Protein AF-A0A4E0R8C4-F1 (afdb_monomer_lite)

Radius of gyration: 58.05 Å; chains: 1; bounding box: 119×47×162 Å

Secondary structure (DSSP, 8-state):
--SSHHHHHHHTTSSSTT--------------------S---HHHHHHHHHHHHHHHHHHHHHHHHHHHHHHHHH-----HHHHHHHHHHHHHHHHHHHHHHHHHHH-HHHHHHHHHHHHHHHHHHHHHHHHHHHHHHHHHHHHHHHHHHHHHHHHHHTHHHHHHHHHHHHHHHHHHHHHHHHHHHHHHHHHHHHHHHHHHHHHHHHHHHHHHHHHHHHHS--

pLDDT: mean 76.66, std 17.15, range [35.66, 97.0]

InterPro domains:
  IPR000727 Target SNARE coiled-coil homology domain [PF05739] (161-211)
  IPR000727 Target SNARE coiled-coil homology domain [PS50192] (125-187)
  IPR000727 Target SNARE coiled-coil homology domain [SM00397] (120-187)
  IPR006012 Syntaxin/epimorphin, conserved site [PS00914] (131-170)
  IPR010989 SNARE [SSF47661] (44-180)
  IPR045242 Syntaxin [PTHR19957] (79-207)

Organism: Fasciola hepatica (NCBI:txid6192)

Sequence (223 aa):
MVKDRLAELRLVRSSDFFNVPQKGNVKSDSKTKLDKTDGSLDCGFLDEVSHLLQVITELRDHVNKVEIVQRDILAAPQQDAQLDDQLIQLTRTIRQKAYDVRTALKGNPICFQIMADTEAAKRSLSDIEARHADIIRLEKSIEELRDLFMAVSLMVDQQSELIDRVEYNVNKAADCVVQAKGKLSSAVQQNKKSRRCKIICIIVLIVLAILAIITIASAIGLT

Foldseek 3Di:
DPPPPVVVVVVVVPDDPPPPDPDDDDPPPDPPVPPCPPPPPPVVNVVLVVVLVVLVVVLVVLVVVLVVLVVVCVVDVDDDPVSVVVNVVSVVVSVVSVVVSVVSVVPDVVVVVVVVVVVVVVVVVVVVVVVVVVVVVVVVVVVVVVVVVVVVVVVVVVCPVVVVVVVVVVVVVVVVVVVVVVVVVVVVVVVVVVVVVVVVVVVVVVVVVVVVVVVVDVVVDDD

Structure (mmCIF, N/CA/C/O backbone):
data_AF-A0A4E0R8C4-F1
#
_entry.id   AF-A0A4E0R8C4-F1
#
loop_
_atom_site.group_PDB
_atom_site.id
_atom_site.type_symbol
_atom_site.label_atom_id
_atom_site.label_alt_id
_atom_site.label_comp_id
_atom_site.label_asym_id
_atom_site.label_entity_id
_atom_site.label_seq_id
_atom_site.pdbx_PDB_ins_code
_atom_site.Cartn_x
_atom_site.Cartn_y
_atom_site.Cartn_z
_atom_site.occupancy
_atom_site.B_iso_or_equiv
_atom_site.auth_seq_id
_atom_site.auth_comp_id
_atom_site.auth_asym_id
_atom_site.auth_atom_id
_atom_site.pdbx_PDB_model_num
ATOM 1 N N . MET A 1 1 ? 13.781 12.773 39.983 1.00 50.31 1 MET A N 1
ATOM 2 C CA . MET A 1 1 ? 13.882 11.346 39.606 1.00 50.31 1 MET A CA 1
ATOM 3 C C . MET A 1 1 ? 13.386 11.132 38.165 1.00 50.31 1 MET A C 1
ATOM 5 O O . MET A 1 1 ? 12.479 10.349 37.943 1.00 50.31 1 MET A O 1
ATOM 9 N N . VAL A 1 2 ? 13.937 11.870 37.183 1.00 54.78 2 VAL A N 1
ATOM 10 C CA . VAL A 1 2 ? 13.419 11.926 35.788 1.00 54.78 2 VAL A CA 1
ATOM 11 C C . VAL A 1 2 ? 14.573 12.009 34.768 1.00 54.78 2 VAL A C 1
ATOM 13 O O . VAL A 1 2 ? 14.533 12.807 33.841 1.00 54.78 2 VAL A O 1
ATOM 16 N N . LYS A 1 3 ? 15.672 11.268 34.966 1.00 51.94 3 LYS A N 1
ATOM 17 C CA . LYS A 1 3 ? 16.831 11.348 34.049 1.00 51.94 3 LYS A CA 1
ATOM 18 C C . LYS A 1 3 ? 17.245 10.049 33.352 1.00 51.94 3 LYS A C 1
ATOM 20 O O . LYS A 1 3 ? 18.037 10.140 32.428 1.00 51.94 3 LYS A O 1
ATOM 25 N N . ASP A 1 4 ? 16.629 8.903 33.651 1.00 56.09 4 ASP A N 1
ATOM 26 C CA . ASP A 1 4 ? 17.080 7.615 33.080 1.00 56.09 4 ASP A CA 1
ATOM 27 C C . ASP A 1 4 ? 16.170 6.975 32.022 1.00 56.09 4 ASP A C 1
ATOM 29 O O . ASP A 1 4 ? 16.519 5.952 31.442 1.00 56.09 4 ASP A O 1
ATOM 33 N N . ARG A 1 5 ? 15.034 7.584 31.667 1.00 56.97 5 ARG A N 1
ATOM 34 C CA . ARG A 1 5 ? 14.123 7.000 30.657 1.00 56.97 5 ARG A CA 1
ATOM 35 C C . ARG A 1 5 ? 14.571 7.211 29.204 1.00 56.97 5 ARG A C 1
ATOM 37 O O . ARG A 1 5 ? 14.035 6.580 28.300 1.00 56.97 5 ARG A O 1
ATOM 44 N N . LEU A 1 6 ? 15.563 8.075 28.964 1.00 54.66 6 LEU A N 1
ATOM 45 C CA . LEU A 1 6 ? 16.058 8.366 27.612 1.00 54.66 6 LEU A CA 1
ATOM 46 C C . LEU A 1 6 ? 17.021 7.289 27.076 1.00 54.66 6 LEU A C 1
ATOM 48 O O . LEU A 1 6 ? 17.175 7.158 25.864 1.00 54.66 6 LEU A O 1
ATOM 52 N N . ALA A 1 7 ? 17.655 6.514 27.963 1.00 59.16 7 ALA A N 1
ATOM 53 C CA . ALA A 1 7 ? 18.535 5.412 27.575 1.00 59.16 7 ALA A CA 1
ATOM 54 C C . ALA A 1 7 ? 17.740 4.168 27.135 1.00 59.16 7 ALA A C 1
ATOM 56 O O . ALA A 1 7 ? 18.133 3.497 26.181 1.00 59.16 7 ALA A O 1
ATOM 57 N N . GLU A 1 8 ? 16.578 3.911 27.750 1.00 55.78 8 GLU A N 1
ATOM 58 C CA . GLU A 1 8 ? 15.707 2.776 27.400 1.00 55.78 8 GLU A CA 1
ATOM 59 C C . GLU A 1 8 ? 15.057 2.924 26.011 1.00 55.78 8 GLU A C 1
ATOM 61 O O . GLU A 1 8 ? 14.921 1.941 25.286 1.00 55.78 8 GLU A O 1
ATOM 66 N N . LEU A 1 9 ? 14.760 4.149 25.561 1.00 51.03 9 LEU A N 1
ATOM 67 C CA . LEU A 1 9 ? 14.210 4.403 24.218 1.00 51.03 9 LEU A CA 1
ATOM 68 C C . LEU A 1 9 ? 15.239 4.266 23.082 1.00 51.03 9 LEU A C 1
ATOM 70 O O . LEU A 1 9 ? 14.866 4.241 21.908 1.00 51.03 9 LEU A O 1
ATOM 74 N N . ARG A 1 10 ? 16.534 4.155 23.407 1.00 52.19 10 ARG A N 1
ATOM 75 C CA . ARG A 1 10 ? 17.595 3.923 22.414 1.00 52.19 10 ARG A CA 1
ATOM 76 C C . ARG A 1 10 ? 17.870 2.437 22.176 1.00 52.19 10 ARG A C 1
ATOM 78 O O . ARG A 1 10 ? 18.332 2.096 21.092 1.00 52.19 10 ARG A O 1
ATOM 85 N N . LEU A 1 11 ? 17.531 1.564 23.130 1.00 49.66 11 LEU A N 1
ATOM 86 C CA . LEU A 1 11 ? 17.691 0.111 22.984 1.00 49.66 11 LEU A CA 1
ATOM 87 C C . LEU A 1 11 ? 16.592 -0.538 22.133 1.00 49.66 11 LEU A C 1
ATOM 89 O O . LEU A 1 11 ? 16.869 -1.501 21.430 1.00 49.66 11 LEU A O 1
ATOM 93 N N . VAL A 1 12 ? 15.391 0.042 22.077 1.00 51.38 12 VAL A N 1
ATOM 94 C CA . VAL A 1 12 ? 14.308 -0.461 21.203 1.00 51.38 12 VAL A CA 1
ATOM 95 C C . VAL A 1 12 ? 14.544 -0.117 19.720 1.00 51.38 12 VAL A C 1
ATOM 97 O O . VAL A 1 12 ? 13.935 -0.703 18.832 1.00 51.38 12 VAL A O 1
ATOM 100 N N . ARG A 1 13 ? 15.474 0.801 19.414 1.00 48.94 13 ARG A N 1
ATOM 101 C CA . ARG A 1 13 ? 15.763 1.243 18.039 1.00 48.94 13 ARG A CA 1
ATOM 102 C C . ARG A 1 13 ? 16.819 0.395 17.312 1.00 48.94 13 ARG A C 1
ATOM 104 O O . ARG A 1 13 ? 17.001 0.607 16.117 1.00 48.94 13 ARG A O 1
ATOM 111 N N . SER A 1 14 ? 17.524 -0.526 17.985 1.00 52.59 14 SER A N 1
ATOM 112 C CA . SER A 1 14 ? 18.772 -1.089 17.430 1.00 52.59 14 SER A CA 1
ATOM 113 C C . SER A 1 14 ? 18.853 -2.604 17.209 1.00 52.59 14 SER A C 1
ATOM 115 O O . SER A 1 14 ? 19.865 -3.046 16.669 1.00 52.59 14 SER A O 1
ATOM 117 N N . SER A 1 15 ? 17.849 -3.417 17.530 1.00 54.12 15 SER A N 1
ATOM 118 C CA . SER A 1 15 ? 17.938 -4.860 17.248 1.00 54.12 15 SER A CA 1
ATOM 119 C C . SER A 1 15 ? 16.562 -5.510 17.259 1.00 54.12 15 SER A C 1
ATOM 121 O O . SER A 1 15 ? 16.072 -5.766 18.343 1.00 54.12 15 SER A O 1
ATOM 123 N N . ASP A 1 16 ? 15.929 -5.705 16.091 1.00 50.84 16 ASP A N 1
ATOM 124 C CA . ASP A 1 16 ? 15.087 -6.893 15.775 1.00 50.84 16 ASP A CA 1
ATOM 125 C C . ASP A 1 16 ? 13.989 -6.679 14.714 1.00 50.84 16 ASP A C 1
ATOM 127 O O . ASP A 1 16 ? 13.329 -7.641 14.331 1.00 50.84 16 ASP A O 1
ATOM 131 N N . PHE A 1 17 ? 13.818 -5.488 14.124 1.00 43.41 17 PHE A N 1
ATOM 132 C CA . PHE A 1 17 ? 12.793 -5.313 13.071 1.00 43.41 17 PHE A CA 1
ATOM 133 C C . PHE A 1 17 ? 13.240 -5.616 11.630 1.00 43.41 17 PHE A C 1
ATOM 135 O O . PHE A 1 17 ? 12.416 -5.626 10.721 1.00 43.41 17 PHE A O 1
ATOM 142 N N . PHE A 1 18 ? 14.517 -5.940 11.416 1.00 43.28 18 PHE A N 1
ATOM 143 C CA . PHE A 1 18 ? 15.021 -6.495 10.154 1.00 43.28 18 PHE A CA 1
ATOM 144 C C . PHE A 1 18 ? 15.618 -7.885 10.384 1.00 43.28 18 PHE A C 1
ATOM 146 O O . PHE A 1 18 ? 16.769 -8.155 10.053 1.00 43.28 18 PHE A O 1
ATOM 153 N N . ASN A 1 19 ? 14.831 -8.798 10.954 1.00 40.94 19 ASN A N 1
ATOM 154 C CA . ASN A 1 19 ? 15.117 -10.210 10.754 1.00 40.94 19 ASN A CA 1
ATOM 155 C C . ASN A 1 19 ? 14.529 -10.615 9.398 1.00 40.94 19 ASN A C 1
ATOM 157 O O . ASN A 1 19 ? 13.350 -10.948 9.283 1.00 40.94 19 ASN A O 1
ATOM 161 N N . VAL A 1 20 ? 15.347 -10.505 8.348 1.00 46.09 20 VAL A N 1
ATOM 162 C CA . VAL A 1 20 ? 15.033 -11.089 7.042 1.00 46.09 20 VAL A CA 1
ATOM 163 C C . VAL A 1 20 ? 14.900 -12.600 7.257 1.00 46.09 20 VAL A C 1
ATOM 165 O O . VAL A 1 20 ? 15.878 -13.224 7.673 1.00 46.09 20 VAL A O 1
ATOM 168 N N . PRO A 1 21 ? 13.736 -13.219 6.990 1.00 45.78 21 PRO A N 1
ATOM 169 C CA . PRO A 1 21 ? 13.604 -14.660 7.112 1.00 45.78 21 PRO A CA 1
ATOM 170 C C . PRO A 1 21 ? 14.561 -15.339 6.126 1.00 45.78 21 PRO A C 1
ATOM 172 O O . PRO A 1 21 ? 14.374 -15.316 4.910 1.00 45.78 21 PRO A O 1
ATOM 175 N N . GLN A 1 22 ? 15.608 -15.957 6.667 1.00 50.81 22 GLN A N 1
ATOM 176 C CA . GLN A 1 22 ? 16.444 -16.899 5.942 1.00 50.81 22 GLN A CA 1
ATOM 177 C C . GLN A 1 22 ? 15.669 -18.212 5.758 1.00 50.81 22 GLN A C 1
ATOM 179 O O . GLN A 1 22 ? 15.290 -18.872 6.723 1.00 50.81 22 GLN A O 1
ATOM 184 N N . LYS A 1 23 ? 15.552 -18.612 4.484 1.00 48.72 23 LYS A N 1
ATOM 185 C CA . LYS A 1 23 ? 15.313 -19.978 3.987 1.00 48.72 23 LYS A CA 1
ATOM 186 C C . LYS A 1 23 ? 13.861 -20.487 3.946 1.00 48.72 23 LYS A C 1
ATOM 188 O O . LYS A 1 23 ? 13.496 -21.473 4.577 1.00 48.72 23 LYS A O 1
ATOM 193 N N . GLY A 1 24 ? 13.077 -19.902 3.040 1.00 35.66 24 GLY A N 1
ATOM 194 C CA . GLY A 1 24 ? 12.010 -20.616 2.332 1.00 35.66 24 GLY A CA 1
ATOM 195 C C . GLY A 1 24 ? 12.592 -21.330 1.110 1.00 35.66 24 GLY A C 1
ATOM 196 O O . GLY A 1 24 ? 13.130 -20.692 0.209 1.00 35.66 24 GLY A O 1
ATOM 197 N N . ASN A 1 25 ? 12.533 -22.658 1.109 1.00 42.06 25 ASN A N 1
ATOM 198 C CA . ASN A 1 25 ? 13.015 -23.533 0.046 1.00 42.06 25 ASN A CA 1
ATOM 199 C C . ASN A 1 25 ? 12.155 -23.360 -1.221 1.00 42.06 25 ASN A C 1
ATOM 201 O O . ASN A 1 25 ? 11.214 -24.119 -1.446 1.00 42.06 25 ASN A O 1
ATOM 205 N N . VAL A 1 26 ? 12.458 -22.355 -2.046 1.00 39.16 26 VAL A N 1
ATOM 206 C CA . VAL A 1 26 ? 11.994 -22.342 -3.434 1.00 39.16 26 VAL A CA 1
ATOM 20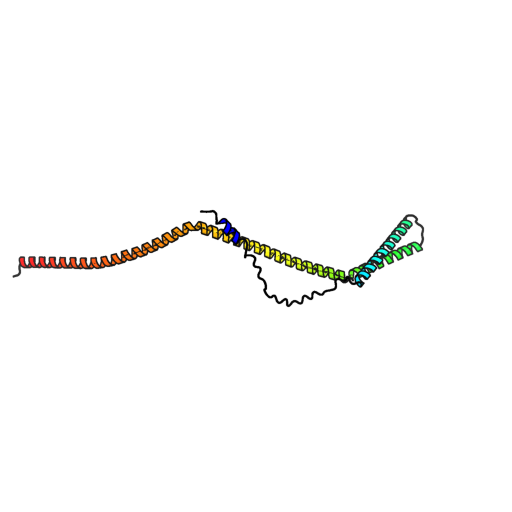7 C C . VAL A 1 26 ? 12.792 -23.426 -4.140 1.00 39.16 26 VAL A C 1
ATOM 209 O O . VAL A 1 26 ? 13.970 -23.247 -4.451 1.00 39.16 26 VAL A O 1
ATOM 212 N N . LYS A 1 27 ? 12.154 -24.579 -4.366 1.00 46.97 27 LYS A N 1
ATOM 213 C CA . LYS A 1 27 ? 12.578 -25.491 -5.425 1.00 46.97 27 LYS A CA 1
ATOM 214 C C . LYS A 1 27 ? 12.584 -24.679 -6.714 1.00 46.97 27 LYS A C 1
ATOM 216 O O . LYS A 1 27 ? 11.541 -24.465 -7.324 1.00 46.97 27 LYS A O 1
ATOM 221 N N . SER A 1 28 ? 13.757 -24.191 -7.094 1.00 37.88 28 SER A N 1
ATOM 222 C CA . SER A 1 28 ? 13.997 -23.659 -8.425 1.00 37.88 28 SER A CA 1
ATOM 223 C C . SER A 1 28 ? 14.086 -24.859 -9.366 1.00 37.88 28 SER A C 1
ATOM 225 O O . SER A 1 28 ? 15.153 -25.214 -9.854 1.00 37.88 28 SER A O 1
ATOM 227 N N . ASP A 1 29 ? 12.945 -25.506 -9.609 1.00 43.44 29 ASP A N 1
ATOM 228 C CA . ASP A 1 29 ? 12.733 -26.333 -10.795 1.00 43.44 29 ASP A CA 1
ATOM 229 C C . ASP A 1 29 ? 12.510 -25.392 -11.983 1.00 43.44 29 ASP A C 1
ATOM 231 O O . ASP A 1 29 ? 11.471 -25.334 -12.630 1.00 43.44 29 ASP A O 1
ATOM 235 N N . SER A 1 30 ? 13.534 -24.605 -12.250 1.00 43.78 30 SER A N 1
ATOM 236 C CA . SER A 1 30 ? 13.740 -23.910 -13.497 1.00 43.78 30 SER A CA 1
ATOM 237 C C . SER A 1 30 ? 15.218 -24.085 -13.742 1.00 43.78 30 SER A C 1
ATOM 239 O O . SER A 1 30 ? 16.072 -23.373 -13.218 1.00 43.78 30 SER A O 1
ATOM 241 N N . LYS A 1 31 ? 15.516 -25.114 -14.537 1.00 45.66 31 LYS A N 1
ATOM 242 C CA . LYS A 1 31 ? 16.699 -25.143 -15.383 1.00 45.66 31 LYS A CA 1
ATOM 243 C C . LYS A 1 31 ? 16.654 -23.880 -16.244 1.00 45.66 31 LYS A C 1
ATOM 245 O O . LYS A 1 31 ? 16.347 -23.946 -17.429 1.00 45.66 31 LYS A O 1
ATOM 250 N N . THR A 1 32 ? 16.972 -22.726 -15.670 1.00 40.19 32 THR A N 1
ATOM 251 C CA . THR A 1 32 ? 17.574 -21.656 -16.438 1.00 40.19 32 THR A CA 1
ATOM 252 C C . THR A 1 32 ? 18.954 -22.198 -16.717 1.00 40.19 32 THR A C 1
ATOM 254 O O . THR A 1 32 ? 19.890 -22.074 -15.930 1.00 40.19 32 THR A O 1
ATOM 257 N N . LYS A 1 33 ? 19.008 -22.956 -17.809 1.00 39.22 33 LYS A N 1
ATOM 258 C CA . LYS A 1 33 ? 20.202 -23.181 -18.585 1.00 39.22 33 LYS A CA 1
ATOM 259 C C . LYS A 1 33 ? 20.754 -21.770 -18.775 1.00 39.22 33 LYS A C 1
ATOM 261 O O . LYS A 1 33 ? 20.278 -21.026 -19.626 1.00 39.22 33 LYS A O 1
ATOM 266 N N . LEU A 1 34 ? 21.662 -21.357 -17.892 1.00 43.28 34 LEU A N 1
ATOM 267 C CA . LEU A 1 34 ? 22.616 -20.324 -18.221 1.00 43.28 34 LEU A CA 1
ATOM 268 C C . LEU A 1 34 ? 23.445 -21.011 -19.294 1.00 43.28 34 LEU A C 1
ATOM 270 O O . LEU A 1 34 ? 24.418 -21.710 -19.006 1.00 43.28 34 LEU A O 1
ATOM 274 N N . ASP A 1 35 ? 22.903 -20.980 -20.509 1.00 39.94 35 ASP A N 1
ATOM 275 C CA . ASP A 1 35 ? 23.628 -21.309 -21.704 1.00 39.94 35 ASP A CA 1
ATOM 276 C C . ASP A 1 35 ? 24.778 -20.318 -21.640 1.00 39.94 35 ASP A C 1
ATOM 278 O O . ASP A 1 35 ? 24.614 -19.114 -21.826 1.00 39.94 35 ASP A O 1
ATOM 282 N N . LYS A 1 36 ? 25.932 -20.820 -21.205 1.00 44.19 36 LYS A N 1
ATOM 283 C CA . LYS A 1 36 ? 27.206 -20.239 -21.568 1.00 44.19 36 LYS A CA 1
ATOM 284 C C . LYS A 1 36 ? 27.267 -20.382 -23.085 1.00 44.19 36 LYS A C 1
ATOM 286 O O . LYS A 1 36 ? 27.934 -21.275 -23.593 1.00 44.19 36 LYS A O 1
ATOM 291 N N . THR A 1 37 ? 26.506 -19.569 -23.806 1.00 47.53 37 THR A N 1
ATOM 292 C CA . THR A 1 37 ? 26.918 -19.136 -25.124 1.00 47.53 37 THR A CA 1
ATOM 293 C C . THR A 1 37 ? 28.149 -18.309 -24.839 1.00 47.53 37 THR A C 1
ATOM 295 O O . THR A 1 37 ? 28.078 -17.205 -24.300 1.00 47.53 37 THR A O 1
ATOM 298 N N . ASP A 1 38 ? 29.284 -18.978 -25.026 1.00 43.44 38 ASP A N 1
ATOM 299 C CA . ASP A 1 38 ? 30.613 -18.408 -24.999 1.00 43.44 38 ASP A CA 1
ATOM 300 C C . ASP A 1 38 ? 30.552 -16.972 -25.508 1.00 43.44 38 ASP A C 1
ATOM 302 O O . ASP A 1 38 ? 30.187 -16.719 -26.654 1.00 43.44 38 ASP A O 1
ATOM 306 N N . GLY A 1 39 ? 30.946 -16.028 -24.655 1.00 50.41 39 GLY A N 1
ATOM 307 C CA . GLY A 1 39 ? 31.236 -14.649 -25.037 1.00 50.41 39 GLY A CA 1
ATOM 308 C C . GLY A 1 39 ? 32.476 -14.549 -25.928 1.00 50.41 39 GLY A C 1
ATOM 309 O O . GLY A 1 39 ? 33.212 -13.570 -25.849 1.00 50.41 39 GLY A O 1
ATOM 310 N N . SER A 1 40 ? 32.738 -15.562 -26.750 1.00 44.81 40 SER A N 1
ATOM 311 C CA . SER A 1 40 ? 33.553 -15.408 -27.932 1.00 44.81 40 SER A CA 1
ATOM 312 C C . SER A 1 40 ? 32.616 -14.853 -28.990 1.00 44.81 40 SER A C 1
ATOM 314 O O . SER A 1 40 ? 31.791 -15.579 -29.536 1.00 44.81 40 SER A O 1
ATOM 316 N N . LEU A 1 41 ? 32.730 -13.553 -29.270 1.00 57.19 41 LEU A N 1
ATOM 317 C CA . LEU A 1 41 ? 32.379 -13.035 -30.591 1.00 57.19 41 LEU A CA 1
ATOM 318 C C . LEU A 1 41 ? 32.967 -14.026 -31.596 1.00 57.19 41 LEU A C 1
ATOM 320 O O . LEU A 1 41 ? 34.188 -14.187 -31.639 1.00 57.19 41 LEU A O 1
ATOM 324 N N . ASP A 1 42 ? 32.104 -14.786 -32.266 1.00 63.66 42 ASP A N 1
ATOM 325 C CA . ASP A 1 42 ? 32.540 -15.882 -33.119 1.00 63.66 42 ASP A CA 1
ATOM 326 C C . ASP A 1 42 ? 33.556 -15.326 -34.120 1.00 63.66 42 ASP A C 1
ATOM 328 O O . ASP A 1 42 ? 33.357 -14.239 -34.675 1.00 63.66 42 ASP A O 1
ATOM 332 N N . CYS A 1 43 ? 34.682 -16.012 -34.308 1.00 59.47 43 CYS A N 1
ATOM 333 C CA . CYS A 1 43 ? 35.713 -15.525 -35.222 1.00 59.47 43 CYS A CA 1
ATOM 334 C C . CYS A 1 43 ? 35.146 -15.373 -36.639 1.00 59.47 43 CYS A C 1
ATOM 336 O O . CYS A 1 43 ? 35.562 -14.462 -37.345 1.00 59.47 43 CYS A O 1
ATOM 338 N N . GLY A 1 44 ? 34.122 -16.161 -36.994 1.00 66.56 44 GLY A N 1
ATOM 339 C CA . GLY A 1 44 ? 33.334 -15.990 -38.212 1.00 66.56 44 GLY A CA 1
ATOM 340 C C . GLY A 1 44 ? 32.553 -14.673 -38.275 1.00 66.56 44 GLY A C 1
ATOM 341 O O . GLY A 1 44 ? 32.505 -14.052 -39.330 1.00 66.56 44 GLY A O 1
ATOM 342 N N . PHE A 1 45 ? 32.007 -14.177 -37.159 1.00 68.75 45 PHE A N 1
ATOM 343 C CA . PHE A 1 45 ? 31.344 -12.868 -37.123 1.00 68.75 45 PHE A CA 1
ATOM 344 C C . PHE A 1 45 ? 32.341 -11.721 -37.277 1.00 68.75 45 PHE A C 1
ATOM 346 O O . PHE A 1 45 ? 32.081 -10.779 -38.022 1.00 68.75 45 PHE A O 1
ATOM 353 N N . LEU A 1 46 ? 33.474 -11.776 -36.572 1.00 68.88 46 LEU A N 1
ATOM 354 C CA . LEU A 1 46 ? 34.496 -10.735 -36.694 1.00 68.88 46 LEU A CA 1
ATOM 355 C C . LEU A 1 46 ? 35.134 -10.739 -38.084 1.00 68.88 46 LEU A C 1
ATOM 357 O O . LEU A 1 46 ? 35.425 -9.667 -38.609 1.00 68.88 46 LEU A O 1
ATOM 361 N N . ASP A 1 47 ? 35.286 -11.913 -38.694 1.00 74.12 47 ASP A N 1
ATOM 362 C CA . ASP A 1 47 ? 35.733 -12.060 -40.078 1.00 74.12 47 ASP A CA 1
ATOM 363 C C . ASP A 1 47 ? 34.696 -11.500 -41.067 1.00 74.12 47 ASP A C 1
ATOM 365 O O . ASP A 1 47 ? 35.039 -10.714 -41.949 1.00 74.12 47 ASP A O 1
ATOM 369 N N . GLU A 1 48 ? 33.404 -11.769 -40.858 1.00 73.06 48 GLU A N 1
ATOM 370 C CA . GLU A 1 48 ? 32.330 -11.223 -41.694 1.00 73.06 48 GLU A CA 1
ATOM 371 C C . GLU A 1 48 ? 32.171 -9.699 -41.539 1.00 73.06 48 GLU A C 1
ATOM 373 O O . GLU A 1 48 ? 31.984 -8.982 -42.525 1.00 73.06 48 GLU A O 1
ATOM 378 N N . VAL A 1 49 ? 32.325 -9.162 -40.325 1.00 74.69 49 VAL A N 1
ATOM 379 C CA . VAL A 1 49 ? 32.367 -7.711 -40.073 1.00 74.69 49 VAL A CA 1
ATOM 380 C C . VAL A 1 49 ? 33.619 -7.082 -40.683 1.00 74.69 49 VAL A C 1
ATOM 382 O O . VAL A 1 49 ? 33.532 -5.991 -41.247 1.00 74.69 49 VAL A O 1
ATOM 385 N N . SER A 1 50 ? 34.765 -7.761 -40.619 1.00 79.69 50 SER A N 1
ATOM 386 C CA . SER A 1 50 ? 36.010 -7.318 -41.252 1.00 79.69 50 SER A CA 1
ATOM 387 C C . SER A 1 50 ? 35.853 -7.241 -42.775 1.00 79.69 50 SER A C 1
ATOM 389 O O . SER A 1 50 ? 36.146 -6.206 -43.378 1.00 79.69 50 SER A O 1
ATOM 391 N N . HIS A 1 51 ? 35.272 -8.273 -43.391 1.00 79.75 51 HIS A N 1
ATOM 392 C CA . HIS A 1 51 ? 34.947 -8.298 -44.816 1.00 79.75 51 HIS A CA 1
ATOM 393 C C . HIS A 1 51 ? 33.955 -7.186 -45.197 1.00 79.75 51 HIS A C 1
ATOM 395 O O . HIS A 1 51 ? 34.132 -6.493 -46.199 1.00 79.75 51 HIS A O 1
ATOM 401 N N . LEU A 1 52 ? 32.940 -6.935 -44.369 1.00 79.38 52 LEU A N 1
ATOM 402 C CA . LEU A 1 52 ? 31.970 -5.867 -44.607 1.00 79.38 52 LEU A CA 1
ATOM 403 C C . LEU A 1 52 ? 32.611 -4.473 -44.529 1.00 79.38 52 LEU A C 1
ATOM 405 O O . LEU A 1 52 ? 32.349 -3.621 -45.380 1.00 79.38 52 LEU A O 1
ATOM 409 N N . LEU A 1 53 ? 33.486 -4.240 -43.549 1.00 81.81 53 LEU A N 1
ATOM 410 C CA . LEU A 1 53 ? 34.248 -2.995 -43.426 1.00 81.81 53 LEU A CA 1
ATOM 411 C C . LEU A 1 53 ? 35.229 -2.803 -44.590 1.00 81.81 53 LEU A C 1
ATOM 413 O O . LEU A 1 53 ? 35.394 -1.679 -45.075 1.00 81.81 53 LEU A O 1
ATOM 417 N N . GLN A 1 54 ? 35.822 -3.885 -45.093 1.00 84.56 54 GLN A N 1
ATOM 418 C CA . GLN A 1 54 ? 36.650 -3.865 -46.296 1.00 84.56 54 GLN A CA 1
ATOM 419 C C . GLN A 1 54 ? 35.832 -3.448 -47.528 1.00 84.56 54 GLN A C 1
ATOM 421 O O . GLN A 1 54 ? 36.235 -2.529 -48.242 1.00 84.56 54 GLN A O 1
ATOM 426 N N . VAL A 1 55 ? 34.646 -4.032 -47.737 1.00 81.88 55 VAL A N 1
ATOM 427 C CA . VAL A 1 55 ? 33.750 -3.670 -48.851 1.00 81.88 55 VAL A CA 1
ATOM 428 C C . VAL A 1 55 ? 33.263 -2.219 -48.743 1.00 81.88 55 VAL A C 1
ATOM 430 O O . VAL A 1 55 ? 33.188 -1.523 -49.754 1.00 81.88 55 VAL A O 1
ATOM 433 N N . ILE A 1 56 ? 32.970 -1.721 -47.536 1.00 84.44 56 ILE A N 1
ATOM 434 C CA . ILE A 1 56 ? 32.599 -0.311 -47.316 1.00 84.44 56 ILE A CA 1
ATOM 435 C C . ILE A 1 56 ? 33.759 0.636 -47.652 1.00 84.44 56 ILE A C 1
ATOM 437 O O . ILE A 1 56 ? 33.536 1.701 -48.234 1.00 84.44 56 ILE A O 1
ATOM 441 N N . THR A 1 57 ? 34.990 0.268 -47.296 1.00 85.62 57 THR A N 1
ATOM 442 C CA . THR A 1 57 ? 36.185 1.073 -47.596 1.00 85.62 57 THR A CA 1
ATOM 443 C C . THR A 1 57 ? 36.443 1.113 -49.103 1.00 85.62 57 THR A C 1
ATOM 445 O O . THR A 1 57 ? 36.667 2.178 -49.669 1.00 85.62 57 THR A O 1
ATOM 448 N N . GLU A 1 58 ? 36.289 -0.021 -49.784 1.00 85.12 58 GLU A N 1
ATOM 449 C CA . GLU A 1 58 ? 36.397 -0.107 -51.242 1.00 85.12 58 GLU A CA 1
ATOM 450 C C . GLU A 1 58 ? 35.278 0.677 -51.958 1.00 85.12 58 GLU A C 1
ATOM 452 O O . GLU A 1 58 ? 35.505 1.337 -52.972 1.00 85.12 58 GLU A O 1
ATOM 457 N N . LEU A 1 59 ? 34.056 0.659 -51.416 1.00 82.94 59 LEU A N 1
ATOM 458 C CA . LEU A 1 59 ? 32.937 1.456 -51.919 1.00 82.94 59 LEU A CA 1
ATOM 459 C C . LEU A 1 59 ? 33.228 2.957 -51.813 1.00 82.94 59 LEU A C 1
ATOM 461 O O . LEU A 1 59 ? 32.931 3.705 -52.743 1.00 82.94 59 LEU A O 1
ATOM 465 N N . ARG A 1 60 ? 33.828 3.391 -50.700 1.00 86.94 60 ARG A N 1
ATOM 466 C CA . ARG A 1 60 ? 34.244 4.782 -50.493 1.00 86.94 60 ARG A CA 1
ATOM 467 C C . ARG A 1 60 ? 35.244 5.229 -51.556 1.00 86.94 60 ARG A C 1
ATOM 469 O O . ARG A 1 60 ? 35.068 6.301 -52.127 1.00 86.94 60 ARG A O 1
ATOM 476 N N . ASP A 1 61 ? 36.225 4.395 -51.879 1.00 87.31 61 ASP A N 1
ATOM 477 C CA . ASP A 1 61 ? 37.201 4.700 -52.928 1.00 87.31 61 ASP A CA 1
ATOM 478 C C . ASP A 1 61 ? 36.566 4.761 -54.319 1.00 87.31 61 ASP A C 1
ATOM 480 O O . ASP A 1 61 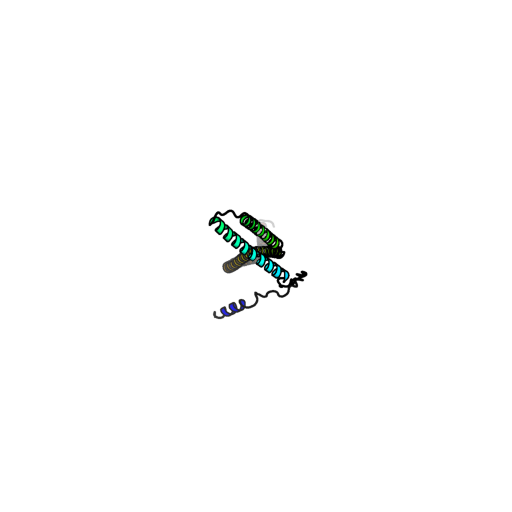? 36.899 5.636 -55.119 1.00 87.31 61 ASP A O 1
ATOM 484 N N . HIS A 1 62 ? 35.613 3.876 -54.614 1.00 79.00 62 HIS A N 1
ATOM 485 C CA . HIS A 1 62 ? 34.850 3.939 -55.859 1.00 79.00 62 HIS A CA 1
ATOM 486 C C . HIS A 1 62 ? 34.002 5.212 -55.965 1.00 79.00 62 HIS A C 1
ATOM 488 O O . HIS A 1 62 ? 33.959 5.815 -57.034 1.00 79.00 62 HIS A O 1
ATOM 494 N N . VAL A 1 63 ? 33.385 5.668 -54.872 1.00 83.06 63 VAL A N 1
ATOM 495 C CA . VAL A 1 63 ? 32.638 6.938 -54.841 1.00 83.06 63 VAL A CA 1
ATOM 496 C C . VAL A 1 63 ? 33.572 8.133 -55.053 1.00 83.06 63 VAL A C 1
ATOM 498 O O . VAL A 1 63 ? 33.257 9.003 -55.861 1.00 83.06 63 VAL A O 1
ATOM 501 N N . ASN A 1 64 ? 34.751 8.137 -54.427 1.00 84.81 64 ASN A N 1
ATOM 502 C CA . ASN A 1 64 ? 35.753 9.187 -54.635 1.00 84.81 64 ASN A CA 1
ATOM 503 C C . ASN A 1 64 ? 36.235 9.238 -56.098 1.00 84.81 64 ASN A C 1
ATOM 505 O O . ASN A 1 64 ? 36.411 10.316 -56.659 1.00 84.81 64 ASN A O 1
ATOM 509 N N . LYS A 1 65 ? 36.410 8.080 -56.751 1.00 81.75 65 LYS A N 1
ATOM 510 C CA . LYS A 1 65 ? 36.760 8.010 -58.181 1.00 81.75 65 LYS A CA 1
ATOM 511 C C . LYS A 1 65 ? 35.650 8.569 -59.078 1.00 81.75 65 LYS A C 1
ATOM 513 O O . LYS A 1 65 ? 35.962 9.293 -60.017 1.00 81.75 65 LYS A O 1
ATOM 518 N N . VAL A 1 66 ? 34.379 8.275 -58.780 1.00 77.56 66 VAL A N 1
ATOM 519 C CA . VAL A 1 66 ? 33.226 8.877 -59.484 1.00 77.56 66 VAL A CA 1
ATOM 520 C C . VAL A 1 66 ? 33.241 10.395 -59.337 1.00 77.56 66 VAL A C 1
ATOM 522 O O . VAL A 1 66 ? 33.052 11.099 -60.323 1.00 77.56 66 VAL A O 1
ATOM 525 N N . GLU A 1 67 ? 33.487 10.902 -58.129 1.00 79.62 67 GLU A N 1
ATOM 526 C CA . GLU A 1 67 ? 33.509 12.341 -57.858 1.00 79.62 67 GLU A CA 1
ATOM 527 C C . GLU A 1 67 ? 34.610 13.060 -58.650 1.00 79.62 67 GLU A C 1
ATOM 529 O O . GLU A 1 67 ? 34.357 14.113 -59.236 1.00 79.62 67 GLU A O 1
ATOM 534 N N . ILE A 1 68 ? 35.806 12.468 -58.730 1.00 78.44 68 ILE A N 1
ATOM 535 C CA . ILE A 1 68 ? 36.929 13.011 -59.508 1.00 78.44 68 ILE A CA 1
ATOM 536 C C . ILE A 1 68 ? 36.596 13.020 -61.003 1.00 78.44 68 ILE A C 1
ATOM 538 O O . ILE A 1 68 ? 36.681 14.067 -61.637 1.00 78.44 68 ILE A O 1
ATOM 542 N N . VAL A 1 69 ? 36.128 11.896 -61.551 1.00 70.88 69 VAL A N 1
ATOM 543 C CA . VAL A 1 69 ? 35.758 11.807 -62.974 1.00 70.88 69 VAL A CA 1
ATOM 544 C C . VAL A 1 69 ? 34.635 12.791 -63.312 1.00 70.88 69 VAL A C 1
ATOM 546 O O . VAL A 1 69 ? 34.689 13.468 -64.335 1.00 70.88 69 VAL A O 1
ATOM 549 N N . GLN A 1 70 ? 33.637 12.940 -62.440 1.00 65.81 70 GLN A N 1
ATOM 550 C CA . GLN A 1 70 ? 32.537 13.876 -62.661 1.00 65.81 70 GLN A CA 1
ATOM 551 C C . GLN A 1 70 ? 32.981 15.342 -62.568 1.00 65.81 70 GLN A C 1
ATOM 553 O O . GLN A 1 70 ? 32.485 16.182 -63.321 1.00 65.81 70 GLN A O 1
ATOM 558 N N . ARG A 1 71 ? 33.938 15.658 -61.689 1.00 74.88 71 ARG A N 1
ATOM 559 C CA . ARG A 1 71 ? 34.577 16.978 -61.629 1.00 74.88 71 ARG A CA 1
ATOM 560 C C . ARG A 1 71 ? 35.359 17.283 -62.908 1.00 74.88 71 ARG A C 1
ATOM 562 O O . ARG A 1 71 ? 35.266 18.403 -63.407 1.00 74.88 71 ARG A O 1
ATOM 569 N N . ASP A 1 72 ? 36.078 16.302 -63.444 1.00 69.81 72 ASP A N 1
ATOM 570 C CA . ASP A 1 72 ? 36.894 16.456 -64.650 1.00 69.81 72 ASP A CA 1
ATOM 571 C C . ASP A 1 72 ? 36.025 16.622 -65.914 1.00 69.81 72 ASP A C 1
ATOM 573 O O . ASP A 1 72 ? 36.310 17.483 -66.746 1.00 69.81 72 ASP A O 1
ATOM 577 N N . ILE A 1 73 ? 34.893 15.909 -66.006 1.00 64.06 73 ILE A N 1
ATOM 578 C CA . ILE A 1 73 ? 33.893 16.061 -67.085 1.00 64.06 73 ILE A CA 1
ATOM 579 C C . ILE A 1 73 ? 33.271 17.468 -67.092 1.00 64.06 73 ILE A C 1
ATOM 581 O O . ILE A 1 73 ? 33.058 18.059 -68.151 1.00 64.06 73 ILE A O 1
ATOM 585 N N . LEU A 1 74 ? 32.979 18.029 -65.913 1.00 66.31 74 LEU A N 1
ATOM 586 C CA . LEU A 1 74 ? 32.438 19.389 -65.795 1.00 66.31 74 LEU A CA 1
ATOM 587 C C . LEU A 1 74 ? 33.489 20.471 -66.103 1.00 66.31 74 LEU A C 1
ATOM 589 O O . LEU A 1 74 ? 33.119 21.592 -66.451 1.00 66.31 74 LEU A O 1
ATOM 593 N N . ALA A 1 75 ? 34.780 20.146 -65.978 1.00 66.44 75 ALA A N 1
ATOM 594 C CA . ALA A 1 75 ? 35.888 21.050 -66.273 1.00 66.44 75 ALA A CA 1
ATOM 595 C C . ALA A 1 75 ? 36.286 21.062 -67.764 1.00 66.44 75 ALA A C 1
ATOM 597 O O . ALA A 1 75 ? 36.765 22.092 -68.241 1.00 66.44 75 ALA A O 1
ATOM 598 N N . ALA A 1 76 ? 36.071 19.966 -68.508 1.00 67.31 76 ALA A N 1
ATOM 599 C CA . ALA A 1 76 ? 36.364 19.871 -69.941 1.00 67.31 76 ALA A CA 1
ATOM 600 C C . ALA A 1 76 ? 35.319 19.012 -70.693 1.00 67.31 76 ALA A C 1
ATOM 602 O O . ALA A 1 76 ? 35.302 17.791 -70.541 1.00 67.31 76 ALA A O 1
ATOM 603 N N . PRO A 1 77 ? 34.470 19.602 -71.559 1.00 58.38 77 PRO A N 1
ATOM 604 C CA . PRO A 1 77 ? 33.453 18.864 -72.302 1.00 58.38 77 PRO A CA 1
ATOM 605 C C . PRO A 1 77 ? 34.073 18.209 -73.546 1.00 58.38 77 PRO A C 1
ATOM 607 O O . PRO A 1 77 ? 33.883 18.690 -74.663 1.00 58.38 77 PRO A O 1
ATOM 610 N N . GLN A 1 78 ? 34.853 17.137 -73.375 1.00 52.06 78 GLN A N 1
ATOM 611 C CA . GLN A 1 78 ? 35.387 16.358 -74.497 1.00 52.06 78 GLN A CA 1
ATOM 612 C C . GLN A 1 78 ? 34.835 14.923 -74.495 1.00 52.06 78 GLN A C 1
ATOM 614 O O . GLN A 1 78 ? 34.771 14.254 -73.469 1.00 52.06 78 GLN A O 1
ATOM 619 N N . GLN A 1 79 ? 34.367 14.488 -75.665 1.00 57.03 79 GLN A N 1
ATOM 620 C CA . GLN A 1 79 ? 33.531 13.310 -75.883 1.00 57.03 79 GLN A CA 1
ATOM 621 C C . GLN A 1 79 ? 34.360 12.017 -75.958 1.00 57.03 79 GLN A C 1
ATOM 623 O O . GLN A 1 79 ? 34.679 11.549 -77.048 1.00 57.03 79 GLN A O 1
ATOM 628 N N . ASP A 1 80 ? 34.673 11.425 -74.805 1.00 58.16 80 ASP A N 1
ATOM 629 C CA . ASP A 1 80 ? 35.275 10.090 -74.708 1.00 58.16 80 ASP A CA 1
ATOM 630 C C . ASP A 1 80 ? 34.213 9.052 -74.316 1.00 58.16 80 ASP A C 1
ATOM 632 O O . ASP A 1 80 ? 33.902 8.849 -73.143 1.00 58.16 80 ASP A O 1
ATOM 636 N N . ALA A 1 81 ? 33.685 8.328 -75.307 1.00 63.00 81 ALA A N 1
ATOM 637 C CA . ALA A 1 81 ? 32.697 7.259 -75.102 1.00 63.00 81 ALA A CA 1
ATOM 638 C C . ALA A 1 81 ? 33.173 6.135 -74.149 1.00 63.00 81 ALA A C 1
ATOM 640 O O . ALA A 1 81 ? 32.356 5.400 -73.598 1.00 63.00 81 ALA A O 1
ATOM 641 N N . GLN A 1 82 ? 34.489 5.995 -73.932 1.00 63.75 82 GLN A N 1
ATOM 642 C CA . GLN A 1 82 ? 35.051 5.060 -72.950 1.00 63.75 82 GLN A CA 1
ATOM 643 C C . GLN A 1 82 ? 34.940 5.541 -71.497 1.00 63.75 82 GLN A C 1
ATOM 645 O O . GLN A 1 82 ? 34.857 4.704 -70.598 1.00 63.75 82 GLN A O 1
ATOM 650 N N . LEU A 1 83 ? 34.966 6.852 -71.243 1.00 68.00 83 LEU A N 1
ATOM 651 C CA . LEU A 1 83 ? 34.859 7.396 -69.884 1.00 68.00 83 LEU A CA 1
ATOM 652 C C . LEU A 1 83 ? 33.417 7.305 -69.375 1.00 68.00 83 LEU A C 1
ATOM 654 O O . LEU A 1 83 ? 33.199 6.954 -68.215 1.00 68.00 83 LEU A O 1
ATOM 658 N N . ASP A 1 84 ? 32.443 7.499 -70.268 1.00 70.94 84 ASP A N 1
ATOM 659 C CA . ASP A 1 84 ? 31.025 7.275 -69.975 1.00 70.94 84 ASP A CA 1
ATOM 660 C C . ASP A 1 84 ? 30.746 5.807 -69.612 1.00 70.94 84 ASP A C 1
ATOM 662 O O . ASP A 1 84 ? 30.051 5.533 -68.631 1.00 70.94 84 ASP A O 1
ATOM 666 N N . ASP A 1 85 ? 31.331 4.843 -70.338 1.00 77.50 85 ASP A N 1
ATOM 667 C CA . ASP A 1 85 ? 31.178 3.420 -70.003 1.00 77.50 85 ASP A CA 1
ATOM 668 C C . ASP A 1 85 ? 31.829 3.079 -68.650 1.00 77.50 85 ASP A C 1
ATOM 670 O O . ASP A 1 85 ? 31.226 2.379 -67.834 1.00 77.50 85 ASP A O 1
ATOM 674 N N . GLN A 1 86 ? 32.999 3.653 -68.336 1.00 75.44 86 GLN A N 1
ATOM 675 C CA . GLN A 1 86 ? 33.632 3.489 -67.020 1.00 75.44 86 GLN A CA 1
ATOM 676 C C . GLN A 1 86 ? 32.782 4.068 -65.880 1.00 75.44 86 GLN A C 1
ATOM 678 O O . GLN A 1 86 ? 32.635 3.419 -64.842 1.00 75.44 86 GLN A O 1
ATOM 683 N N . LEU A 1 87 ? 32.169 5.240 -66.064 1.00 73.88 87 LEU A N 1
ATOM 684 C CA . LEU A 1 87 ? 31.283 5.852 -65.070 1.00 73.88 87 LEU A CA 1
ATOM 685 C C . LEU A 1 87 ? 30.019 5.010 -64.850 1.00 73.88 87 LEU A C 1
ATOM 687 O O . LEU A 1 87 ? 29.591 4.794 -63.710 1.00 73.88 87 LEU A O 1
ATOM 691 N N . ILE A 1 88 ? 29.441 4.483 -65.932 1.00 81.38 88 ILE A N 1
ATOM 692 C CA . ILE A 1 88 ? 28.275 3.599 -65.883 1.00 81.38 88 ILE A CA 1
ATOM 693 C C . ILE A 1 88 ? 28.625 2.287 -65.161 1.00 81.38 88 ILE A C 1
ATOM 695 O O . ILE A 1 88 ? 27.857 1.839 -64.304 1.00 81.38 88 ILE A O 1
ATOM 699 N N . GLN A 1 89 ? 29.781 1.682 -65.447 1.00 84.38 89 GLN A N 1
ATOM 700 C CA . GLN A 1 89 ? 30.254 0.463 -64.776 1.00 84.38 89 GLN A CA 1
ATOM 701 C C . GLN A 1 89 ? 30.545 0.695 -63.292 1.00 84.38 89 GLN A C 1
ATOM 703 O O . GLN A 1 89 ? 30.148 -0.108 -62.442 1.00 84.38 89 GLN A O 1
ATOM 708 N N . LEU A 1 90 ? 31.174 1.820 -62.956 1.00 81.31 90 LEU A N 1
ATOM 709 C CA . LEU A 1 90 ? 31.479 2.183 -61.578 1.00 81.31 90 LEU A CA 1
ATOM 710 C C . LEU A 1 90 ? 30.194 2.438 -60.781 1.00 81.31 90 LEU A C 1
ATOM 712 O O . LEU A 1 90 ? 30.027 1.908 -59.685 1.00 81.31 90 LEU A O 1
ATOM 716 N N . THR A 1 91 ? 29.222 3.130 -61.377 1.00 79.81 91 THR A N 1
ATOM 717 C CA . THR A 1 91 ? 27.895 3.361 -60.784 1.00 79.81 91 THR A CA 1
ATOM 718 C C . THR A 1 91 ? 27.125 2.052 -60.569 1.00 79.81 91 THR A C 1
ATOM 720 O O . THR A 1 91 ? 26.479 1.873 -59.531 1.00 79.81 91 THR A O 1
ATOM 723 N N . ARG A 1 92 ? 27.207 1.100 -61.511 1.00 86.94 92 ARG A N 1
ATOM 724 C CA . ARG A 1 92 ? 26.628 -0.247 -61.350 1.00 86.94 92 ARG A CA 1
ATOM 725 C C . ARG A 1 92 ? 27.301 -1.019 -60.215 1.00 86.94 92 ARG A C 1
ATOM 727 O O . ARG A 1 92 ? 26.601 -1.561 -59.364 1.00 86.94 92 ARG A O 1
ATOM 734 N N . THR A 1 93 ? 28.631 -1.001 -60.163 1.00 84.75 93 THR A N 1
ATOM 735 C CA . THR A 1 93 ? 29.433 -1.687 -59.137 1.00 84.75 93 THR A CA 1
ATOM 736 C C . THR A 1 93 ? 29.158 -1.129 -57.741 1.00 84.75 93 THR A C 1
ATOM 738 O O . THR A 1 93 ? 28.960 -1.894 -56.801 1.00 84.75 93 THR A O 1
ATOM 741 N N . ILE A 1 94 ? 29.067 0.198 -57.607 1.00 84.75 94 ILE A N 1
ATOM 742 C CA . ILE A 1 94 ? 28.705 0.879 -56.356 1.00 84.75 94 ILE A CA 1
ATOM 743 C C . ILE A 1 94 ? 27.320 0.424 -55.890 1.00 84.75 94 ILE A C 1
ATOM 745 O O . ILE A 1 94 ? 27.148 0.049 -54.731 1.00 84.75 94 ILE A O 1
ATOM 749 N N . ARG A 1 95 ? 26.329 0.408 -56.791 1.00 86.44 95 ARG A N 1
ATOM 750 C CA . ARG A 1 95 ? 24.963 -0.020 -56.457 1.00 86.44 95 ARG A CA 1
ATOM 751 C C . ARG A 1 95 ? 24.914 -1.491 -56.037 1.00 86.44 95 ARG A C 1
ATOM 753 O O . ARG A 1 95 ? 24.199 -1.816 -55.093 1.00 86.44 95 ARG A O 1
ATOM 760 N N . GLN A 1 96 ? 25.665 -2.354 -56.717 1.00 87.81 96 GLN A N 1
ATOM 761 C CA . GLN A 1 96 ? 25.724 -3.783 -56.420 1.00 87.81 96 GLN A CA 1
ATOM 762 C C . GLN A 1 96 ? 26.393 -4.046 -55.067 1.00 87.81 96 GLN A C 1
ATOM 764 O O . GLN A 1 96 ? 25.761 -4.619 -54.186 1.00 87.81 96 GLN A O 1
ATOM 769 N N . LYS A 1 97 ? 27.600 -3.514 -54.837 1.00 81.69 97 LYS A N 1
ATOM 770 C CA . LYS A 1 97 ? 28.298 -3.658 -53.548 1.00 81.69 97 LYS A CA 1
ATOM 771 C C . LYS A 1 97 ? 27.485 -3.072 -52.384 1.00 81.69 97 LYS A C 1
ATOM 773 O O . LYS A 1 97 ? 27.434 -3.664 -51.311 1.00 81.69 97 LYS A O 1
ATOM 778 N N . ALA A 1 98 ? 26.794 -1.946 -52.585 1.00 80.12 98 ALA A N 1
ATOM 779 C CA . ALA A 1 98 ? 25.906 -1.374 -51.569 1.00 80.12 98 ALA A CA 1
ATOM 780 C C . ALA A 1 98 ? 24.682 -2.263 -51.268 1.00 80.12 98 ALA A C 1
ATOM 782 O O . ALA A 1 98 ? 24.221 -2.315 -50.124 1.00 80.12 98 ALA A O 1
ATOM 783 N N . TYR A 1 99 ? 24.148 -2.960 -52.275 1.00 84.81 99 TYR A N 1
ATOM 784 C CA . TYR A 1 99 ? 23.069 -3.927 -52.085 1.00 84.81 99 TYR A CA 1
ATOM 785 C C . TYR A 1 99 ? 23.548 -5.137 -51.282 1.00 84.81 99 TYR A C 1
ATOM 787 O O . TYR A 1 99 ? 22.897 -5.488 -50.299 1.00 84.81 99 TYR A O 1
ATOM 795 N N . ASP A 1 100 ? 24.714 -5.683 -51.626 1.00 82.00 100 ASP A N 1
ATOM 796 C CA . ASP A 1 100 ? 25.303 -6.846 -50.957 1.00 82.00 100 ASP A CA 1
ATOM 797 C C . ASP A 1 100 ? 25.584 -6.560 -49.473 1.00 82.00 100 ASP A C 1
ATOM 799 O O . ASP A 1 100 ? 25.206 -7.342 -48.599 1.00 82.00 100 ASP A O 1
ATOM 803 N N . VAL A 1 101 ? 26.138 -5.380 -49.164 1.00 80.25 101 VAL A N 1
ATOM 804 C CA . VAL A 1 101 ? 26.341 -4.911 -47.781 1.00 80.25 101 VAL A CA 1
ATOM 805 C C . VAL A 1 101 ? 25.012 -4.804 -47.032 1.00 80.25 101 VAL A C 1
ATOM 807 O O . VAL A 1 101 ? 24.900 -5.229 -45.881 1.00 80.25 101 VAL A O 1
ATOM 810 N N . ARG A 1 102 ? 23.969 -4.267 -47.674 1.00 80.75 102 ARG A N 1
ATOM 811 C CA . ARG A 1 102 ? 22.639 -4.144 -47.061 1.00 80.75 102 ARG A CA 1
ATOM 812 C C . ARG A 1 102 ? 22.013 -5.508 -46.777 1.00 80.75 102 ARG A C 1
ATOM 814 O O . ARG A 1 102 ? 21.363 -5.664 -45.743 1.00 80.75 102 ARG A O 1
ATOM 821 N N . THR A 1 103 ? 22.152 -6.469 -47.685 1.00 79.75 103 THR A N 1
ATOM 822 C CA . THR A 1 103 ? 21.627 -7.824 -47.491 1.00 79.75 103 THR A CA 1
ATOM 823 C C . THR A 1 103 ? 22.418 -8.593 -46.444 1.00 79.75 103 THR A C 1
ATOM 825 O O . THR A 1 103 ? 21.792 -9.242 -45.614 1.00 79.75 103 THR A O 1
ATOM 828 N N . ALA A 1 104 ? 23.744 -8.442 -46.400 1.00 75.94 104 ALA A N 1
ATOM 829 C CA . ALA A 1 104 ? 24.590 -9.038 -45.366 1.00 75.94 104 ALA A CA 1
ATOM 830 C C . ALA A 1 104 ? 24.243 -8.493 -43.968 1.00 75.94 104 ALA A C 1
ATOM 832 O O . ALA A 1 104 ? 24.040 -9.260 -43.033 1.00 75.94 104 ALA A O 1
ATOM 833 N N . LEU A 1 105 ? 24.039 -7.175 -43.832 1.00 72.31 105 LEU A N 1
ATOM 834 C CA . LEU A 1 105 ? 23.603 -6.557 -42.569 1.00 72.31 105 LEU A CA 1
ATOM 835 C C . LEU A 1 105 ? 22.215 -7.027 -42.119 1.00 72.31 105 LEU A C 1
ATOM 837 O O . LEU A 1 105 ? 21.984 -7.216 -40.927 1.00 72.31 105 LEU A O 1
ATOM 841 N N . LYS A 1 106 ? 21.278 -7.196 -43.059 1.00 74.12 106 LYS A N 1
ATOM 842 C CA . LYS A 1 106 ? 19.919 -7.673 -42.758 1.00 74.12 106 LYS A CA 1
ATOM 843 C C . LYS A 1 106 ? 19.851 -9.174 -42.486 1.00 74.12 106 LYS A C 1
ATOM 845 O O . LYS A 1 106 ? 18.976 -9.598 -41.741 1.00 74.12 106 LYS A O 1
ATOM 850 N N . GLY A 1 107 ? 20.722 -9.957 -43.115 1.00 69.75 107 GLY A N 1
ATOM 851 C CA . GLY A 1 107 ? 20.821 -11.401 -42.932 1.00 69.75 107 GLY A CA 1
ATOM 852 C C . GLY A 1 107 ? 21.612 -11.803 -41.690 1.00 69.75 107 GLY A C 1
ATOM 853 O O . GLY A 1 107 ? 21.596 -12.976 -41.331 1.00 69.75 107 GLY A O 1
ATOM 854 N N . ASN A 1 108 ? 22.282 -10.852 -41.027 1.00 71.94 108 ASN A N 1
ATOM 855 C CA . ASN A 1 108 ? 23.117 -11.158 -39.880 1.00 71.94 108 ASN A CA 1
ATOM 856 C C . ASN A 1 108 ? 22.254 -11.576 -38.666 1.00 71.94 108 ASN A C 1
ATOM 858 O O . ASN A 1 108 ? 21.464 -10.761 -38.165 1.00 71.94 108 ASN A O 1
ATOM 862 N N . PRO A 1 109 ? 22.423 -12.809 -38.150 1.00 71.69 109 PRO A N 1
ATOM 863 C CA . PRO A 1 109 ? 21.646 -13.327 -37.024 1.00 71.69 109 PRO A CA 1
ATOM 864 C C . PRO A 1 109 ? 21.816 -12.499 -35.742 1.00 71.69 109 PRO A C 1
ATOM 866 O O . PRO A 1 109 ? 20.917 -12.479 -34.904 1.00 71.69 109 PRO A O 1
ATOM 869 N N . ILE A 1 110 ? 22.914 -11.750 -35.603 1.00 71.81 110 ILE A N 1
ATOM 870 C CA . ILE A 1 110 ? 23.173 -10.899 -34.437 1.00 71.81 110 ILE A CA 1
ATOM 871 C C . ILE A 1 110 ? 22.212 -9.711 -34.375 1.00 71.81 110 ILE A C 1
ATOM 873 O O . ILE A 1 110 ? 21.760 -9.352 -33.293 1.00 71.81 110 ILE A O 1
ATOM 877 N N . CYS A 1 111 ? 21.835 -9.121 -35.513 1.00 73.69 111 CYS A N 1
ATOM 878 C CA . CYS A 1 111 ? 20.877 -8.012 -35.522 1.00 73.69 111 CYS A CA 1
ATOM 879 C C . CYS A 1 111 ? 19.502 -8.476 -35.013 1.00 73.69 111 CYS A C 1
ATOM 881 O O . CYS A 1 111 ? 18.867 -7.799 -34.205 1.00 73.69 111 CYS A O 1
ATOM 883 N N . PHE A 1 112 ? 19.087 -9.680 -35.416 1.00 77.25 112 PHE A N 1
ATOM 884 C CA . PHE A 1 112 ? 17.859 -10.301 -34.927 1.00 77.25 112 PHE A CA 1
ATOM 885 C C . PHE A 1 112 ? 17.945 -10.645 -33.435 1.00 77.25 112 PHE A C 1
ATOM 887 O O . PHE A 1 112 ? 17.014 -10.348 -32.687 1.00 77.25 112 PHE A O 1
ATOM 894 N N . GLN A 1 113 ? 19.075 -11.200 -32.990 1.00 76.94 113 GLN A N 1
ATOM 895 C CA . GLN A 1 113 ? 19.295 -11.545 -31.587 1.00 76.94 113 GLN A CA 1
ATOM 896 C C . GLN A 1 113 ? 19.281 -10.302 -30.684 1.00 76.94 113 GLN A C 1
ATOM 898 O O . GLN A 1 113 ? 18.549 -10.274 -29.702 1.00 76.94 113 GLN A O 1
ATOM 903 N N . ILE A 1 114 ? 19.988 -9.230 -31.061 1.00 80.06 114 ILE A N 1
ATOM 904 C CA . ILE A 1 114 ? 20.010 -7.964 -30.310 1.00 80.06 114 ILE A CA 1
ATOM 905 C C . ILE A 1 114 ? 18.606 -7.358 -30.216 1.00 80.06 114 ILE A C 1
ATOM 907 O O . ILE A 1 114 ? 18.217 -6.871 -29.155 1.00 80.06 114 ILE A O 1
ATOM 911 N N . MET A 1 115 ? 17.826 -7.384 -31.300 1.00 80.06 115 MET A N 1
ATOM 912 C CA . MET A 1 115 ? 16.444 -6.895 -31.278 1.00 80.06 115 MET A CA 1
ATOM 913 C C . MET A 1 115 ? 15.556 -7.741 -30.359 1.00 80.06 115 MET A C 1
ATOM 915 O O . MET A 1 115 ? 14.784 -7.182 -29.581 1.00 80.06 115 MET A O 1
ATOM 919 N N . ALA A 1 116 ? 15.686 -9.069 -30.401 1.00 83.81 116 ALA A N 1
ATOM 920 C CA . ALA A 1 116 ? 14.945 -9.973 -29.525 1.00 83.81 116 ALA A CA 1
ATOM 921 C C . ALA A 1 116 ? 15.309 -9.772 -28.043 1.00 83.81 116 ALA A C 1
ATOM 923 O O . ALA A 1 116 ? 14.414 -9.679 -27.200 1.00 83.81 116 ALA A O 1
ATOM 924 N N . ASP A 1 117 ? 16.599 -9.628 -27.735 1.00 83.25 117 ASP A N 1
ATOM 925 C CA . ASP A 1 117 ? 17.096 -9.377 -26.380 1.00 83.25 117 ASP A CA 1
ATOM 926 C C . ASP A 1 117 ? 16.658 -7.997 -25.870 1.00 83.25 117 ASP A C 1
ATOM 928 O O . ASP A 1 117 ? 16.253 -7.856 -24.715 1.00 83.25 117 ASP A O 1
ATOM 932 N N . THR A 1 118 ? 16.650 -6.984 -26.743 1.00 86.50 118 THR A N 1
ATOM 933 C CA . THR A 1 118 ? 16.153 -5.635 -26.424 1.00 86.50 118 THR A CA 1
ATOM 934 C C . THR A 1 118 ? 14.657 -5.657 -26.104 1.00 86.50 118 THR A C 1
ATOM 936 O O . THR A 1 118 ? 14.221 -5.047 -25.127 1.00 86.50 118 THR A O 1
ATOM 939 N N . GLU A 1 119 ? 13.858 -6.390 -26.879 1.00 86.69 119 GLU A N 1
ATOM 940 C CA . GLU A 1 119 ? 12.425 -6.558 -26.619 1.00 86.69 119 GLU A CA 1
ATOM 941 C C . GLU A 1 119 ? 12.165 -7.332 -25.318 1.00 86.69 119 GLU A C 1
ATOM 943 O O . GLU A 1 119 ? 11.288 -6.957 -24.534 1.00 86.69 119 GLU A O 1
ATOM 948 N N . ALA A 1 120 ? 12.947 -8.377 -25.036 1.00 87.31 120 ALA A N 1
ATOM 949 C CA . ALA A 1 120 ? 12.864 -9.117 -23.780 1.00 87.31 120 ALA A CA 1
ATOM 950 C C . ALA A 1 120 ? 13.223 -8.235 -22.571 1.00 87.31 120 ALA A C 1
ATOM 952 O O . ALA A 1 120 ? 12.494 -8.222 -21.575 1.00 87.31 120 ALA A O 1
ATOM 953 N N . ALA A 1 121 ? 14.292 -7.442 -22.678 1.00 85.62 121 ALA A N 1
ATOM 954 C CA . ALA A 1 121 ? 14.699 -6.490 -21.650 1.00 85.62 121 ALA A CA 1
ATOM 955 C C . ALA A 1 121 ? 13.624 -5.420 -21.411 1.00 85.62 121 ALA A C 1
ATOM 957 O O . ALA A 1 121 ? 13.289 -5.128 -20.264 1.00 85.62 121 ALA A O 1
ATOM 958 N N . LYS A 1 122 ? 13.016 -4.888 -22.478 1.00 91.31 122 LYS A N 1
ATOM 959 C CA . LYS A 1 122 ? 11.931 -3.901 -22.390 1.00 91.31 122 LYS A CA 1
ATOM 960 C C . LYS A 1 122 ? 10.688 -4.456 -21.693 1.00 91.31 122 LYS A C 1
ATOM 962 O O . LYS A 1 122 ? 10.087 -3.767 -20.873 1.00 91.31 122 LYS A O 1
ATOM 967 N N . ARG A 1 123 ? 10.313 -5.707 -21.978 1.00 92.06 123 ARG A N 1
ATOM 968 C CA . ARG A 1 123 ? 9.205 -6.386 -21.280 1.00 92.06 123 ARG A CA 1
ATOM 969 C C . ARG A 1 123 ? 9.502 -6.571 -19.795 1.00 92.06 123 ARG A C 1
ATOM 971 O O . ARG A 1 123 ? 8.635 -6.298 -18.973 1.00 92.06 123 ARG A O 1
ATOM 978 N N . SER A 1 124 ? 10.721 -6.993 -19.464 1.00 91.19 124 SER A N 1
ATOM 979 C CA . SER A 1 124 ? 11.166 -7.133 -18.073 1.00 91.19 124 SER A CA 1
ATOM 980 C C . SER A 1 124 ? 11.111 -5.795 -17.329 1.00 91.19 124 SER A C 1
ATOM 982 O O . SER A 1 124 ? 10.579 -5.719 -16.225 1.00 91.19 124 SER A O 1
ATOM 984 N N . LEU A 1 125 ? 11.576 -4.716 -17.964 1.00 93.06 125 LEU A N 1
ATOM 985 C CA . LEU A 1 125 ? 11.523 -3.367 -17.404 1.00 93.06 125 LEU A CA 1
ATOM 986 C C . LEU A 1 125 ? 10.080 -2.906 -17.152 1.00 93.06 125 LEU A C 1
ATOM 988 O O . LEU A 1 125 ? 9.792 -2.395 -16.076 1.00 93.06 125 LEU A O 1
ATOM 992 N N . SER A 1 126 ? 9.160 -3.168 -18.083 1.00 94.38 126 SER A N 1
ATOM 993 C CA . SER A 1 126 ? 7.740 -2.846 -17.900 1.00 94.38 126 SER A CA 1
ATOM 994 C C . SER A 1 126 ? 7.084 -3.628 -16.750 1.00 94.38 126 SER A C 1
ATOM 996 O O . SER A 1 126 ? 6.269 -3.054 -16.029 1.00 94.38 126 SER A O 1
ATOM 998 N N . ASP A 1 127 ? 7.431 -4.905 -16.545 1.00 94.56 127 ASP A N 1
ATOM 999 C CA . ASP A 1 127 ? 6.949 -5.685 -15.388 1.00 94.56 127 ASP A CA 1
ATOM 1000 C C . ASP A 1 127 ? 7.519 -5.127 -14.073 1.00 94.56 127 ASP A C 1
ATOM 1002 O O . ASP A 1 127 ? 6.797 -4.964 -13.089 1.00 94.56 127 ASP A O 1
ATOM 1006 N N . ILE A 1 128 ? 8.804 -4.752 -14.058 1.00 94.50 128 ILE A N 1
ATOM 1007 C CA . ILE A 1 128 ? 9.429 -4.110 -12.892 1.00 94.50 128 ILE A CA 1
ATOM 1008 C C . ILE A 1 128 ? 8.735 -2.783 -12.561 1.00 94.50 128 ILE A C 1
ATOM 1010 O O . ILE A 1 128 ? 8.426 -2.540 -11.395 1.00 94.50 128 ILE A O 1
ATOM 1014 N N . GLU A 1 129 ? 8.455 -1.942 -13.558 1.00 93.94 129 GLU A N 1
ATOM 1015 C CA . GLU A 1 129 ? 7.742 -0.673 -13.369 1.00 93.94 129 GLU A CA 1
ATOM 1016 C C . GLU A 1 129 ? 6.330 -0.884 -12.806 1.00 93.94 129 GLU A C 1
ATOM 1018 O O . GLU A 1 129 ? 5.934 -0.187 -11.868 1.00 93.94 129 GLU A O 1
ATOM 1023 N N . ALA A 1 130 ? 5.589 -1.876 -13.312 1.00 95.06 130 ALA A N 1
ATOM 1024 C CA . ALA A 1 130 ? 4.260 -2.213 -12.805 1.00 95.06 130 ALA A CA 1
ATOM 1025 C C . ALA A 1 130 ? 4.310 -2.651 -11.332 1.00 95.06 130 ALA A C 1
ATOM 1027 O O . ALA A 1 130 ? 3.582 -2.117 -10.494 1.00 95.06 130 ALA A O 1
ATOM 1028 N N . ARG A 1 131 ? 5.235 -3.555 -10.985 1.00 95.75 131 ARG A N 1
ATOM 1029 C CA . ARG A 1 131 ? 5.436 -3.985 -9.591 1.00 95.75 131 ARG A CA 1
ATOM 1030 C C . ARG A 1 131 ? 5.865 -2.838 -8.687 1.00 95.75 131 ARG A C 1
ATOM 1032 O O . ARG A 1 131 ? 5.476 -2.796 -7.524 1.00 95.75 131 ARG A O 1
ATOM 1039 N N . HIS A 1 132 ? 6.672 -1.913 -9.195 1.00 96.50 132 HIS A N 1
ATOM 1040 C CA . HIS A 1 132 ? 7.095 -0.749 -8.430 1.00 96.50 132 HIS A CA 1
ATOM 1041 C C . HIS A 1 132 ? 5.911 0.167 -8.095 1.00 96.50 132 HIS A C 1
ATOM 1043 O O . HIS A 1 132 ? 5.780 0.597 -6.950 1.00 96.50 132 HIS A O 1
ATOM 1049 N N . ALA A 1 133 ? 5.008 0.401 -9.051 1.00 95.56 133 ALA A N 1
ATOM 1050 C CA . ALA A 1 133 ? 3.780 1.153 -8.806 1.00 95.56 133 ALA A CA 1
ATOM 1051 C C . ALA A 1 133 ? 2.898 0.487 -7.732 1.00 95.56 133 ALA A C 1
ATOM 1053 O O . ALA A 1 133 ? 2.373 1.172 -6.849 1.00 95.56 133 ALA A O 1
ATOM 1054 N N . ASP A 1 134 ? 2.789 -0.844 -7.754 1.00 96.06 134 ASP A N 1
ATOM 1055 C CA . ASP A 1 134 ? 2.064 -1.598 -6.727 1.00 96.06 134 ASP A CA 1
ATOM 1056 C C . ASP A 1 134 ? 2.719 -1.474 -5.342 1.00 96.06 134 ASP A C 1
ATOM 1058 O O . ASP A 1 134 ? 2.020 -1.297 -4.342 1.00 96.06 134 ASP A O 1
ATOM 1062 N N . ILE A 1 135 ? 4.055 -1.503 -5.269 1.00 96.25 135 ILE A N 1
ATOM 1063 C CA . ILE A 1 135 ? 4.802 -1.295 -4.018 1.00 96.25 135 ILE A CA 1
ATOM 1064 C C . ILE A 1 135 ? 4.553 0.109 -3.458 1.00 96.25 135 ILE A C 1
ATOM 1066 O O . ILE A 1 135 ? 4.270 0.232 -2.270 1.00 96.25 135 ILE A O 1
ATOM 1070 N N . ILE A 1 136 ? 4.589 1.153 -4.292 1.00 96.75 136 ILE A N 1
ATOM 1071 C CA . ILE A 1 136 ? 4.292 2.532 -3.862 1.00 96.75 136 ILE A CA 1
ATOM 1072 C C . ILE A 1 136 ? 2.861 2.632 -3.318 1.00 96.75 136 ILE A C 1
ATOM 1074 O O . ILE A 1 136 ? 2.598 3.279 -2.303 1.00 96.75 136 ILE A O 1
ATOM 1078 N N . ARG A 1 137 ? 1.905 1.965 -3.970 1.00 95.75 137 ARG A N 1
ATOM 1079 C CA . ARG A 1 137 ? 0.521 1.921 -3.487 1.00 95.75 137 ARG A CA 1
ATOM 1080 C C . ARG A 1 137 ? 0.414 1.216 -2.131 1.00 95.75 137 ARG A C 1
ATOM 1082 O O . ARG A 1 137 ? -0.352 1.661 -1.270 1.00 95.75 137 ARG A O 1
ATOM 1089 N N . LEU A 1 138 ? 1.158 0.128 -1.941 1.00 94.88 138 LEU A N 1
ATOM 1090 C CA . LEU A 1 138 ? 1.214 -0.589 -0.671 1.00 94.88 138 LEU A CA 1
ATOM 1091 C C . LEU A 1 138 ? 1.844 0.273 0.429 1.00 94.88 138 LEU A C 1
ATOM 1093 O O . LEU A 1 138 ? 1.292 0.341 1.523 1.00 94.88 138 LEU A O 1
ATOM 1097 N N . GLU A 1 139 ? 2.942 0.968 0.130 1.00 96.56 139 GLU A N 1
ATOM 1098 C CA . GLU A 1 139 ? 3.598 1.913 1.040 1.00 96.56 139 GLU A CA 1
ATOM 1099 C C . GLU A 1 139 ? 2.615 2.977 1.532 1.00 96.56 139 GLU A C 1
ATOM 1101 O O . GLU A 1 139 ? 2.444 3.141 2.739 1.00 96.56 139 GLU A O 1
ATOM 1106 N N . LYS A 1 140 ? 1.885 3.618 0.611 1.00 96.19 140 LYS A N 1
ATOM 1107 C CA . LYS A 1 140 ? 0.864 4.611 0.962 1.00 96.19 140 LYS A CA 1
ATOM 1108 C C . LYS A 1 140 ? -0.232 4.031 1.862 1.00 96.19 140 LYS A C 1
ATOM 1110 O O . LYS A 1 140 ? -0.655 4.670 2.817 1.00 96.19 140 LYS A O 1
ATOM 1115 N N . SER A 1 141 ? -0.668 2.802 1.589 1.00 96.12 141 SER A N 1
ATOM 1116 C CA . SER A 1 141 ? -1.687 2.128 2.408 1.00 96.12 141 SER A CA 1
ATOM 1117 C C . SER A 1 141 ? -1.179 1.831 3.828 1.00 96.12 141 SER A C 1
ATOM 1119 O O . SER A 1 141 ? -1.932 1.928 4.796 1.00 96.12 141 SER A O 1
ATOM 1121 N N . ILE A 1 142 ? 0.104 1.478 3.971 1.00 95.81 142 ILE A N 1
ATOM 1122 C CA . ILE A 1 142 ? 0.751 1.262 5.274 1.00 95.81 142 ILE A CA 1
ATOM 1123 C C . ILE A 1 142 ? 0.921 2.588 6.023 1.00 95.81 142 ILE A C 1
ATOM 1125 O O . ILE A 1 142 ? 0.726 2.627 7.236 1.00 95.81 142 ILE A O 1
ATOM 1129 N N . GLU A 1 143 ? 1.261 3.667 5.321 1.00 97.00 143 GLU A N 1
ATOM 1130 C CA . GLU A 1 143 ? 1.331 5.012 5.890 1.00 97.00 143 GLU A CA 1
ATOM 1131 C C . GLU A 1 143 ? -0.028 5.465 6.440 1.00 97.00 143 GLU A C 1
ATOM 1133 O O . GLU A 1 143 ? -0.112 5.850 7.605 1.00 97.00 143 GLU A O 1
ATOM 1138 N N . GLU A 1 144 ? -1.105 5.308 5.670 1.00 95.44 144 GLU A N 1
ATOM 1139 C CA . GLU A 1 144 ? -2.467 5.605 6.130 1.00 95.44 144 GLU A CA 1
ATOM 1140 C C . GLU A 1 144 ? -2.848 4.774 7.370 1.00 95.44 144 GLU A C 1
ATOM 1142 O O . GLU A 1 144 ? -3.430 5.294 8.326 1.00 95.44 144 GLU A O 1
ATOM 1147 N N . LEU A 1 145 ? -2.478 3.488 7.401 1.00 95.88 145 LEU A N 1
ATOM 1148 C CA . LEU A 1 145 ? -2.716 2.620 8.558 1.00 95.88 145 LEU A CA 1
ATOM 1149 C C . LEU A 1 145 ? -1.912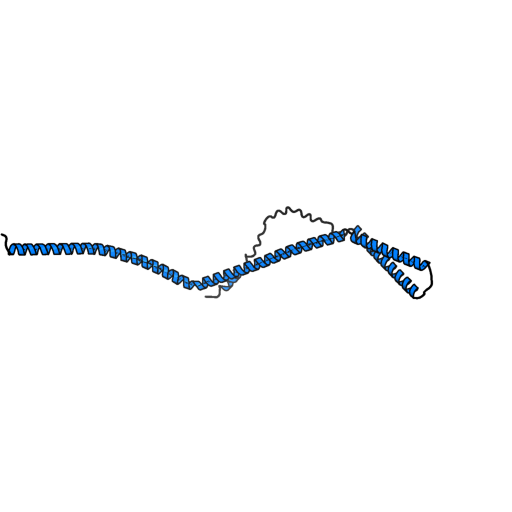 3.057 9.792 1.00 95.88 145 LEU A C 1
ATOM 1151 O O . LEU A 1 145 ? -2.441 3.045 10.906 1.00 95.88 145 LEU A O 1
ATOM 1155 N N . ARG A 1 146 ? -0.642 3.441 9.615 1.00 95.31 146 ARG A N 1
ATOM 1156 C CA . ARG A 1 146 ? 0.209 3.974 10.689 1.00 95.31 146 ARG A CA 1
ATOM 1157 C C . ARG A 1 146 ? -0.413 5.232 11.283 1.00 95.31 146 ARG A C 1
ATOM 1159 O O . ARG A 1 146 ? -0.476 5.359 12.505 1.00 95.31 146 ARG A O 1
ATOM 1166 N N . ASP A 1 147 ? -0.886 6.131 10.431 1.00 94.81 147 ASP A N 1
ATOM 1167 C CA . ASP A 1 147 ? -1.480 7.393 10.852 1.00 94.81 147 ASP A CA 1
ATOM 1168 C C . ASP A 1 147 ? -2.807 7.157 11.589 1.00 94.81 147 ASP A C 1
ATOM 1170 O O . ASP A 1 147 ? -3.044 7.758 12.639 1.00 94.81 147 ASP A O 1
ATOM 1174 N N . LEU A 1 148 ? -3.625 6.201 11.127 1.00 93.88 148 LEU A N 1
ATOM 1175 C CA . LEU A 1 148 ? -4.814 5.751 11.853 1.00 93.88 148 LEU A CA 1
ATOM 1176 C C . LEU A 1 148 ? -4.450 5.192 13.235 1.00 93.88 148 LEU A C 1
ATOM 1178 O O . LEU A 1 148 ? -5.100 5.530 14.223 1.00 93.88 148 LEU A O 1
ATOM 1182 N N . PHE A 1 149 ? -3.410 4.361 13.328 1.00 95.00 149 PHE A N 1
ATOM 1183 C CA . PHE A 1 149 ? -2.974 3.791 14.602 1.00 95.00 149 PHE A CA 1
ATOM 1184 C C . PHE A 1 149 ? -2.476 4.872 15.571 1.00 95.00 149 PHE A C 1
ATOM 1186 O O . PHE A 1 149 ? -2.842 4.862 16.747 1.00 95.00 149 PHE A O 1
ATOM 1193 N N . MET A 1 150 ? -1.711 5.853 15.081 1.00 92.81 150 MET A N 1
ATOM 1194 C CA . MET A 1 150 ? -1.311 7.027 15.864 1.00 92.81 150 MET A CA 1
ATOM 1195 C C . MET A 1 150 ? -2.519 7.838 16.338 1.00 92.81 150 MET A C 1
ATOM 1197 O O . MET A 1 150 ? -2.567 8.229 17.504 1.00 92.81 150 MET A O 1
ATOM 1201 N N . ALA A 1 151 ? -3.508 8.064 15.470 1.00 92.88 151 ALA A N 1
ATOM 1202 C CA . ALA A 1 151 ? -4.726 8.786 15.822 1.00 92.88 151 ALA A CA 1
ATOM 1203 C C . ALA A 1 151 ? -5.542 8.047 16.893 1.00 92.88 151 ALA A C 1
ATOM 1205 O O . ALA A 1 151 ? -6.016 8.672 17.841 1.00 92.88 151 ALA A O 1
ATOM 1206 N N . VAL A 1 152 ? -5.661 6.719 16.788 1.00 88.81 152 VAL A N 1
ATOM 1207 C CA . VAL A 1 152 ? -6.316 5.886 17.807 1.00 88.81 152 VAL A CA 1
ATOM 1208 C C . VAL A 1 152 ? -5.559 5.960 19.129 1.00 88.81 152 VAL A C 1
ATOM 1210 O O . VAL A 1 152 ? -6.185 6.172 20.163 1.00 88.81 152 VAL A O 1
ATOM 1213 N N . SER A 1 153 ? -4.230 5.851 19.109 1.00 88.31 153 SER A N 1
ATOM 1214 C CA . SER A 1 153 ? -3.416 5.955 20.324 1.00 88.31 153 SER A CA 1
ATOM 1215 C C . SER A 1 153 ? -3.594 7.315 21.006 1.00 88.31 153 SER A C 1
ATOM 1217 O O . SER A 1 153 ? -3.806 7.374 22.213 1.00 88.31 153 SER A O 1
ATOM 1219 N N . LEU A 1 154 ? -3.597 8.402 20.229 1.00 88.44 154 LEU A N 1
ATOM 1220 C CA . LEU A 1 154 ? -3.843 9.750 20.740 1.00 88.44 154 LEU A CA 1
ATOM 1221 C C . LEU A 1 154 ? -5.262 9.902 21.313 1.00 88.44 154 LEU A C 1
ATOM 1223 O O . LEU A 1 154 ? -5.434 10.494 22.376 1.00 88.44 154 LEU A O 1
ATOM 1227 N N . MET A 1 155 ? -6.284 9.375 20.628 1.00 84.31 155 MET A N 1
ATOM 1228 C CA . MET A 1 155 ? -7.668 9.412 21.110 1.00 84.31 155 MET A CA 1
ATOM 1229 C C . MET A 1 155 ? -7.850 8.624 22.409 1.00 84.31 155 MET A C 1
ATOM 1231 O O . MET A 1 155 ? -8.588 9.078 23.279 1.00 84.31 155 MET A O 1
ATOM 1235 N N . VAL A 1 156 ? -7.200 7.467 22.551 1.00 84.31 156 VAL A N 1
ATOM 1236 C CA . VAL A 1 156 ? -7.253 6.661 23.780 1.00 84.31 156 VAL A CA 1
ATOM 1237 C C . VAL A 1 156 ? -6.615 7.414 24.947 1.00 84.31 156 VAL A C 1
ATOM 1239 O O . VAL A 1 156 ? -7.236 7.505 26.005 1.00 84.31 156 VAL A O 1
ATOM 1242 N N . ASP A 1 157 ? -5.450 8.034 24.739 1.00 81.81 157 ASP A N 1
ATOM 1243 C CA . ASP A 1 157 ? -4.801 8.863 25.764 1.00 81.81 157 ASP A CA 1
ATOM 1244 C C . ASP A 1 157 ? -5.696 10.042 26.189 1.00 81.81 157 ASP A C 1
ATOM 1246 O O . ASP A 1 157 ? -5.850 10.320 27.379 1.00 81.81 157 ASP A O 1
ATOM 1250 N N . GLN A 1 158 ? -6.355 10.707 25.232 1.00 76.50 158 GLN A N 1
ATOM 1251 C CA . GLN A 1 158 ? -7.286 11.809 25.512 1.00 76.50 158 GLN A CA 1
ATOM 1252 C C . GLN A 1 158 ? -8.586 11.356 26.197 1.00 76.50 158 GLN A C 1
ATOM 1254 O O . GLN A 1 158 ? -9.181 12.119 26.955 1.00 76.50 158 GLN A O 1
ATOM 1259 N N . GLN A 1 159 ? -9.044 10.126 25.951 1.00 64.12 159 GLN A N 1
ATOM 1260 C CA . GLN A 1 159 ? -10.255 9.568 26.561 1.00 64.12 159 GLN A CA 1
ATOM 1261 C C . GLN A 1 159 ? -10.032 8.991 27.967 1.00 64.12 159 GLN A C 1
ATOM 1263 O O . GLN A 1 159 ? -11.007 8.576 28.599 1.00 64.12 159 GLN A O 1
ATOM 1268 N N . SER A 1 160 ? -8.803 9.014 28.498 1.00 65.75 160 SER A N 1
ATOM 1269 C CA . SER A 1 160 ? -8.500 8.492 29.838 1.00 65.75 160 SER A CA 1
ATOM 1270 C C . SER A 1 160 ? -9.349 9.140 30.945 1.00 65.75 160 SER A C 1
ATOM 1272 O O . SER A 1 160 ? -9.744 8.447 31.872 1.00 65.75 160 SER A O 1
ATOM 1274 N N . GLU A 1 161 ? -9.701 10.429 30.841 1.00 62.25 161 GLU A N 1
ATOM 1275 C CA . GLU A 1 161 ? -10.525 11.136 31.846 1.00 62.25 161 GLU A CA 1
ATOM 1276 C C . GLU A 1 161 ? -12.040 10.837 31.713 1.00 62.25 161 GLU A C 1
ATOM 1278 O O . GLU A 1 161 ? -12.824 11.021 32.647 1.00 62.25 161 GLU A O 1
ATOM 1283 N N . LEU A 1 162 ? -12.495 10.371 30.542 1.00 60.50 162 LEU A N 1
ATOM 1284 C CA . LEU A 1 162 ? -13.905 10.030 30.297 1.00 60.50 162 LEU A CA 1
ATOM 1285 C C . LEU A 1 162 ? -14.265 8.627 30.804 1.00 60.50 162 LEU A C 1
ATOM 1287 O O . LEU A 1 162 ? -15.410 8.414 31.217 1.00 60.50 162 LEU A O 1
ATOM 1291 N N . ILE A 1 163 ? -13.300 7.700 30.821 1.00 63.84 163 ILE A N 1
ATOM 1292 C CA . ILE A 1 163 ? -13.462 6.362 31.410 1.00 63.84 163 ILE A CA 1
ATOM 1293 C C . ILE A 1 163 ? -13.859 6.459 32.887 1.00 63.84 163 ILE A C 1
ATOM 1295 O O . ILE A 1 163 ? -14.828 5.812 33.289 1.00 63.84 163 ILE A O 1
ATOM 1299 N N . ASP A 1 164 ? -13.237 7.363 33.647 1.00 67.56 164 ASP A N 1
ATOM 1300 C CA . ASP A 1 164 ? -13.513 7.541 35.076 1.00 67.56 164 ASP A CA 1
ATOM 1301 C C . ASP A 1 164 ? -14.980 7.901 35.351 1.00 67.56 164 ASP A C 1
ATOM 1303 O O . ASP A 1 164 ? -15.564 7.469 36.345 1.00 67.56 164 ASP A O 1
ATOM 1307 N N . ARG A 1 165 ? -15.634 8.657 34.456 1.00 73.31 165 ARG A N 1
ATOM 1308 C CA . ARG A 1 165 ? -17.051 9.024 34.629 1.00 73.31 165 ARG A CA 1
ATOM 1309 C C . ARG A 1 165 ? -18.008 7.892 34.284 1.00 73.31 165 ARG A C 1
ATOM 1311 O O . ARG A 1 165 ? -19.065 7.788 34.912 1.00 73.31 165 ARG A O 1
ATOM 1318 N N . VAL A 1 166 ? -17.686 7.077 33.281 1.00 76.75 166 VAL A N 1
ATOM 1319 C CA . VAL A 1 166 ? -18.498 5.902 32.933 1.00 76.75 166 VAL A CA 1
ATOM 1320 C C . VAL A 1 166 ? -18.375 4.862 34.035 1.00 76.75 166 VAL A C 1
ATOM 1322 O O . VAL A 1 166 ? -19.400 4.385 34.520 1.00 76.75 166 VAL A O 1
ATOM 1325 N N . GLU A 1 167 ? -17.155 4.588 34.496 1.00 81.50 167 GLU A N 1
ATOM 1326 C CA . GLU A 1 167 ? -16.910 3.701 35.628 1.00 81.50 167 GLU A CA 1
ATOM 1327 C C . GLU A 1 167 ? -17.627 4.214 36.881 1.00 81.50 167 GLU A C 1
ATOM 1329 O O . GLU A 1 167 ? -18.403 3.475 37.484 1.00 81.50 167 GLU A O 1
ATOM 1334 N N . TYR A 1 168 ? -17.505 5.506 37.202 1.00 84.88 168 TYR A N 1
ATOM 1335 C CA . TYR A 1 168 ? -18.216 6.122 38.323 1.00 84.88 168 TYR A CA 1
ATOM 1336 C C . TYR A 1 168 ? -19.741 5.969 38.226 1.00 84.88 168 TYR A C 1
ATOM 1338 O O . TYR A 1 168 ? -20.390 5.604 39.207 1.00 84.88 168 TYR A O 1
ATOM 1346 N N . ASN A 1 169 ? -20.341 6.224 37.059 1.00 87.00 169 ASN A N 1
ATOM 1347 C CA . ASN A 1 169 ? -21.792 6.127 36.882 1.00 87.00 169 ASN A CA 1
ATOM 1348 C C . ASN A 1 169 ? -22.292 4.678 36.925 1.00 87.00 169 ASN A C 1
ATOM 1350 O O . ASN A 1 169 ? -23.346 4.422 37.509 1.00 87.00 169 ASN A O 1
ATOM 1354 N N . VAL A 1 170 ? -21.543 3.733 36.349 1.00 91.44 170 VAL A N 1
ATOM 1355 C CA . VAL A 1 170 ? -21.862 2.299 36.406 1.00 91.44 170 VAL A CA 1
ATOM 1356 C C . VAL A 1 170 ? -21.763 1.793 37.844 1.00 91.44 170 VAL A C 1
ATOM 1358 O O . VAL A 1 170 ? -22.699 1.152 38.325 1.00 91.44 170 VAL A O 1
ATOM 1361 N N . ASN A 1 171 ? -20.696 2.147 38.564 1.00 90.94 171 ASN A N 1
ATOM 1362 C CA . ASN A 1 171 ? -20.513 1.740 39.956 1.00 90.94 171 ASN A CA 1
ATOM 1363 C C . ASN A 1 171 ? -21.590 2.358 40.863 1.00 90.94 171 ASN A C 1
ATOM 1365 O O . ASN A 1 171 ? -22.215 1.667 41.664 1.00 90.94 171 ASN A O 1
ATOM 1369 N N . LYS A 1 172 ? -21.915 3.641 40.660 1.00 92.19 172 LYS A N 1
ATOM 1370 C CA . LYS A 1 172 ? -22.996 4.330 41.380 1.00 92.19 172 LYS A CA 1
ATOM 1371 C C . LYS A 1 172 ? -24.373 3.726 41.098 1.00 92.19 172 LYS A C 1
ATOM 1373 O O . LYS A 1 172 ? -25.199 3.639 42.008 1.00 92.19 172 LYS A O 1
ATOM 1378 N N . ALA A 1 173 ? -24.644 3.307 39.861 1.00 91.56 173 ALA A N 1
ATOM 1379 C CA . ALA A 1 173 ? -25.879 2.608 39.515 1.00 91.56 173 ALA A CA 1
ATOM 1380 C C . ALA A 1 173 ? -25.955 1.235 40.203 1.00 91.56 173 ALA A C 1
ATOM 1382 O O . ALA A 1 173 ? -26.992 0.906 40.785 1.00 91.56 173 ALA A O 1
ATOM 1383 N N . ALA A 1 174 ? -24.857 0.471 40.208 1.00 94.50 174 ALA A N 1
ATOM 1384 C CA . ALA A 1 174 ? -24.763 -0.809 40.907 1.00 94.50 174 ALA A CA 1
ATOM 1385 C C . ALA A 1 174 ? -24.997 -0.653 42.421 1.00 94.50 174 ALA A C 1
ATOM 1387 O O . ALA A 1 174 ? -25.841 -1.351 42.991 1.00 94.50 174 ALA A O 1
ATOM 1388 N N . ASP A 1 175 ? -24.352 0.330 43.052 1.00 95.06 175 ASP A N 1
ATOM 1389 C CA . ASP A 1 175 ? -24.543 0.651 44.469 1.00 95.06 175 ASP A CA 1
ATOM 1390 C C . ASP A 1 175 ? -25.991 1.037 44.786 1.00 95.06 175 ASP A C 1
ATOM 1392 O O . ASP A 1 175 ? -26.558 0.599 45.793 1.00 95.06 175 ASP A O 1
ATOM 1396 N N . CYS A 1 176 ? -26.628 1.828 43.919 1.00 92.44 176 CYS A N 1
ATOM 1397 C CA . CYS A 1 176 ? -28.020 2.232 44.094 1.00 92.44 176 CYS A CA 1
ATOM 1398 C C . CYS A 1 176 ? -28.968 1.021 44.038 1.00 92.44 176 CYS A C 1
ATOM 1400 O O . CYS A 1 176 ? -29.879 0.915 44.862 1.00 92.44 176 CYS A O 1
ATOM 1402 N N . VAL A 1 177 ? -28.722 0.062 43.137 1.00 94.38 177 VAL A N 1
ATOM 1403 C CA . VAL A 1 177 ? -29.494 -1.190 43.038 1.00 94.38 177 VAL A CA 1
ATOM 1404 C C . VAL A 1 177 ? -29.318 -2.057 44.289 1.00 94.38 177 VAL A C 1
ATOM 1406 O O . VAL A 1 177 ? -30.306 -2.562 44.833 1.00 94.38 177 VAL A O 1
ATOM 1409 N N . VAL A 1 178 ? -28.088 -2.200 44.791 1.00 92.75 178 VAL A N 1
ATOM 1410 C CA . VAL A 1 178 ? -27.799 -2.963 46.018 1.00 92.75 178 VAL A CA 1
ATOM 1411 C C . VAL A 1 178 ? -28.494 -2.331 47.227 1.00 92.75 178 VAL A C 1
ATOM 1413 O O . VAL A 1 178 ? -29.198 -3.018 47.977 1.00 92.75 178 VAL A O 1
ATOM 1416 N N . GLN A 1 179 ? -28.374 -1.012 47.389 1.00 92.94 179 GLN A N 1
ATOM 1417 C CA . GLN A 1 179 ? -29.033 -0.280 48.470 1.00 92.94 179 GLN A CA 1
ATOM 1418 C C . GLN A 1 179 ? -30.562 -0.333 48.359 1.00 92.94 179 GLN A C 1
ATOM 1420 O O . GLN A 1 179 ? -31.247 -0.537 49.367 1.00 92.94 179 GLN A O 1
ATOM 1425 N N . ALA A 1 180 ? -31.117 -0.192 47.152 1.00 92.56 180 ALA A N 1
ATOM 1426 C CA . ALA A 1 180 ? -32.553 -0.289 46.910 1.00 92.56 180 ALA A CA 1
ATOM 1427 C C . ALA A 1 180 ? -33.092 -1.677 47.281 1.00 92.56 180 ALA A C 1
ATOM 1429 O O . ALA A 1 180 ? -34.114 -1.771 47.963 1.00 92.56 180 ALA A O 1
ATOM 1430 N N . LYS A 1 181 ? -32.376 -2.753 46.931 1.00 93.12 181 LYS A N 1
ATOM 1431 C CA . LYS A 1 181 ? -32.725 -4.126 47.329 1.00 93.12 181 LYS A CA 1
ATOM 1432 C C . LYS A 1 181 ? -32.746 -4.287 48.855 1.00 93.12 181 LYS A C 1
ATOM 1434 O O . LYS A 1 181 ? -33.682 -4.881 49.394 1.00 93.12 181 LYS A O 1
ATOM 1439 N N . GLY A 1 182 ? -31.762 -3.724 49.560 1.00 92.81 182 GLY A N 1
ATOM 1440 C CA . GLY A 1 182 ? -31.699 -3.744 51.027 1.00 92.81 182 GLY A CA 1
ATOM 1441 C C . GLY A 1 182 ? -32.850 -2.982 51.698 1.00 92.81 182 GLY A C 1
ATOM 1442 O O . GLY A 1 182 ? -33.514 -3.512 52.599 1.00 92.81 182 GLY A O 1
ATOM 1443 N N . LYS A 1 183 ? -33.142 -1.763 51.219 1.00 91.69 183 LYS A N 1
ATOM 1444 C CA . LYS A 1 183 ? -34.264 -0.938 51.700 1.00 91.69 183 LYS A CA 1
ATOM 1445 C C . LYS A 1 183 ? -35.613 -1.599 51.419 1.00 91.69 183 LYS A C 1
ATOM 1447 O O . LYS A 1 183 ? -36.456 -1.648 52.312 1.00 91.69 183 LYS A O 1
ATOM 1452 N N . LEU A 1 184 ? -35.801 -2.171 50.228 1.00 90.88 184 LEU A N 1
ATOM 1453 C CA . LEU A 1 184 ? -37.025 -2.881 49.854 1.00 90.88 184 LEU A CA 1
ATOM 1454 C C . LEU A 1 184 ? -37.244 -4.128 50.721 1.00 90.88 184 LEU A C 1
ATOM 1456 O O . LEU A 1 184 ? -38.345 -4.335 51.225 1.00 90.88 184 LEU A O 1
ATOM 1460 N N . SER A 1 185 ? -36.197 -4.924 50.958 1.00 91.62 185 SER A N 1
ATOM 1461 C CA . SER A 1 185 ? -36.265 -6.107 51.828 1.00 91.62 185 SER A CA 1
ATOM 1462 C C . SER A 1 185 ? -36.694 -5.741 53.255 1.00 91.62 185 SER A C 1
ATOM 1464 O O . SER A 1 185 ? -37.653 -6.302 53.800 1.00 91.62 185 SER A O 1
ATOM 1466 N N . SER A 1 186 ? -36.055 -4.718 53.830 1.00 90.06 186 SER A N 1
ATOM 1467 C CA . SER A 1 186 ? -36.389 -4.214 55.166 1.00 90.06 186 SER A CA 1
ATOM 1468 C C . SER A 1 186 ? -37.809 -3.642 55.235 1.00 90.06 186 SER A C 1
ATOM 1470 O O . SER A 1 186 ? -38.544 -3.932 56.180 1.00 90.06 186 SER A O 1
ATOM 1472 N N . ALA A 1 187 ? -38.241 -2.890 54.217 1.00 90.56 187 ALA A N 1
ATOM 1473 C CA . ALA A 1 187 ? -39.593 -2.337 54.130 1.00 90.56 187 ALA A CA 1
ATOM 1474 C C . ALA A 1 187 ? -40.663 -3.436 54.029 1.00 90.56 187 ALA A C 1
ATOM 1476 O O . ALA A 1 187 ? -41.698 -3.363 54.694 1.00 90.56 187 ALA A O 1
ATOM 1477 N N . VAL A 1 188 ? -40.408 -4.504 53.265 1.00 89.94 188 VAL A N 1
ATOM 1478 C CA . VAL A 1 188 ? -41.298 -5.675 53.199 1.00 89.94 188 VAL A CA 1
ATOM 1479 C C . VAL A 1 188 ? -41.416 -6.338 54.572 1.00 89.94 188 VAL A C 1
ATOM 1481 O O . VAL A 1 188 ? -42.518 -6.704 54.993 1.00 89.94 188 VAL A O 1
ATOM 1484 N N . GLN A 1 189 ? -40.310 -6.467 55.306 1.00 89.25 189 GLN A N 1
ATOM 1485 C CA . GLN A 1 189 ? -40.326 -7.071 56.636 1.00 89.25 189 GLN A CA 1
ATOM 1486 C C . GLN A 1 189 ? -41.037 -6.190 57.676 1.00 89.25 189 GLN A C 1
ATOM 1488 O O . GLN A 1 189 ? -41.813 -6.707 58.484 1.00 89.25 189 GLN A O 1
ATOM 1493 N N . GLN A 1 190 ? -40.854 -4.868 57.624 1.00 86.88 190 GLN A N 1
ATOM 1494 C CA . GLN A 1 190 ? -41.585 -3.920 58.471 1.00 86.88 190 GLN A CA 1
ATOM 1495 C C . GLN A 1 190 ? -43.082 -3.894 58.146 1.00 86.88 190 GLN A C 1
ATOM 1497 O O . GLN A 1 190 ? -43.899 -3.939 59.064 1.00 86.88 190 GLN A O 1
ATOM 1502 N N . ASN A 1 191 ? -43.466 -3.934 56.868 1.00 83.81 191 ASN A N 1
ATOM 1503 C CA . ASN A 1 191 ? -44.871 -4.011 56.461 1.00 83.81 191 ASN A CA 1
ATOM 1504 C C . ASN A 1 191 ? -45.561 -5.272 57.006 1.00 83.81 191 ASN A C 1
ATOM 1506 O O . ASN A 1 191 ? -46.699 -5.198 57.471 1.00 83.81 191 ASN A O 1
ATOM 1510 N N . LYS A 1 192 ? -44.873 -6.424 57.024 1.00 86.62 192 LYS A N 1
ATOM 1511 C CA . LYS A 1 192 ? -45.397 -7.664 57.630 1.00 86.62 192 LYS A CA 1
ATOM 1512 C C . LYS A 1 192 ? -45.624 -7.517 59.139 1.00 86.62 192 LYS A C 1
ATOM 1514 O O . LYS A 1 192 ? -46.676 -7.920 59.632 1.00 86.62 192 LYS A O 1
ATOM 1519 N N . LYS A 1 193 ? -44.672 -6.923 59.868 1.00 86.31 193 LYS A N 1
ATOM 1520 C CA . LYS A 1 193 ? -44.799 -6.674 61.317 1.00 86.31 193 LYS A CA 1
ATOM 1521 C C . LYS A 1 193 ? -45.909 -5.665 61.622 1.00 86.31 193 LYS A C 1
ATOM 1523 O O . LYS A 1 193 ? -46.752 -5.928 62.473 1.00 86.31 193 LYS A O 1
ATOM 1528 N N . SER A 1 194 ? -45.966 -4.567 60.869 1.00 84.25 194 SER A N 1
ATOM 1529 C CA . SER A 1 194 ? -46.980 -3.520 61.026 1.00 84.25 194 SER A CA 1
ATOM 1530 C C . SER A 1 194 ? -48.395 -4.060 60.792 1.00 84.25 194 SER A C 1
ATOM 1532 O O . SER A 1 194 ? -49.296 -3.756 61.568 1.00 84.25 194 SER A O 1
ATOM 1534 N N . ARG A 1 195 ? -48.599 -4.946 59.801 1.00 87.50 195 ARG A N 1
ATOM 1535 C CA . ARG A 1 195 ? -49.888 -5.636 59.597 1.00 87.50 195 ARG A CA 1
ATOM 1536 C C . ARG A 1 195 ? -50.305 -6.464 60.815 1.00 87.50 195 ARG A C 1
ATOM 1538 O O . ARG A 1 195 ? -51.456 -6.375 61.225 1.00 87.50 195 ARG A O 1
ATOM 1545 N N . ARG A 1 196 ? -49.382 -7.223 61.419 1.00 86.38 196 ARG A N 1
ATOM 1546 C CA . ARG A 1 196 ? -49.676 -8.032 62.617 1.00 86.38 196 ARG A CA 1
ATOM 1547 C C . ARG A 1 196 ? -50.045 -7.159 63.818 1.00 86.38 196 ARG A C 1
ATOM 1549 O O . ARG A 1 196 ? -51.064 -7.421 64.444 1.00 86.38 196 ARG A O 1
ATOM 1556 N N . CYS A 1 197 ? -49.289 -6.094 64.092 1.00 84.56 197 CY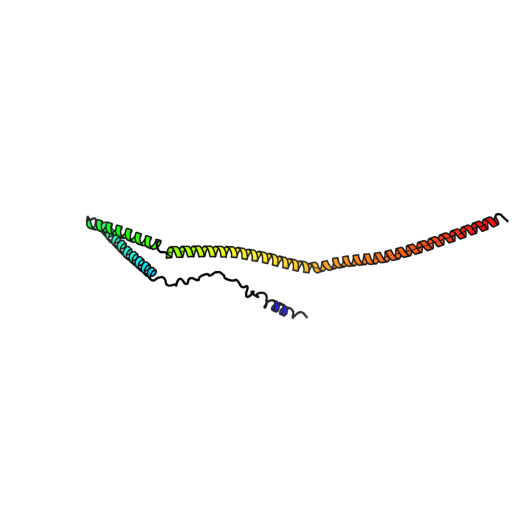S A N 1
ATOM 1557 C CA . CYS A 1 197 ? -49.626 -5.165 65.176 1.00 84.56 197 CYS A CA 1
ATOM 1558 C C . CYS A 1 197 ? -50.968 -4.460 64.943 1.00 84.56 197 CYS A C 1
ATOM 1560 O O . CYS A 1 197 ? -51.759 -4.366 65.873 1.00 84.56 197 CYS A O 1
ATOM 1562 N N . LYS A 1 198 ? -51.267 -4.026 63.708 1.00 91.25 198 LYS A N 1
ATOM 1563 C CA . LYS A 1 198 ? -52.568 -3.420 63.372 1.00 91.25 198 LYS A CA 1
ATOM 1564 C C . LYS A 1 198 ? -53.732 -4.375 63.648 1.00 91.25 198 LYS A C 1
ATOM 1566 O O . LYS A 1 198 ? -54.710 -3.958 64.254 1.00 91.25 198 LYS A O 1
ATOM 1571 N N . ILE A 1 199 ? -53.611 -5.646 63.255 1.00 91.31 199 ILE A N 1
ATOM 1572 C CA . ILE A 1 199 ? -54.639 -6.666 63.523 1.00 91.31 199 ILE A CA 1
ATOM 1573 C C . ILE A 1 199 ? -54.826 -6.859 65.034 1.00 91.31 199 ILE A C 1
ATOM 1575 O O . ILE A 1 199 ? -55.959 -6.859 65.504 1.00 91.31 199 ILE A O 1
ATOM 1579 N N . ILE A 1 200 ? -53.735 -6.955 65.802 1.00 92.81 200 ILE A N 1
ATOM 1580 C CA . ILE A 1 200 ? -53.803 -7.100 67.264 1.00 92.81 200 ILE A CA 1
ATOM 1581 C C . ILE A 1 200 ? -54.484 -5.881 67.908 1.00 92.81 200 ILE A C 1
ATOM 1583 O O . ILE A 1 200 ? -55.389 -6.059 68.718 1.00 92.81 200 ILE A O 1
ATOM 1587 N N . CYS A 1 201 ? -54.122 -4.652 67.522 1.00 91.81 201 CYS A N 1
ATOM 1588 C CA . CYS A 1 201 ? -54.775 -3.444 68.037 1.00 91.81 201 CYS A CA 1
ATOM 1589 C C . CYS A 1 201 ? -56.279 -3.409 67.718 1.00 91.81 201 CYS A C 1
ATOM 1591 O O . CYS A 1 201 ? -57.067 -3.050 68.588 1.00 91.81 201 CYS A O 1
ATOM 1593 N N . ILE A 1 202 ? -56.689 -3.812 66.507 1.00 94.75 202 ILE A N 1
ATOM 1594 C CA . ILE A 1 202 ? -58.111 -3.883 66.130 1.00 94.75 202 ILE A CA 1
ATOM 1595 C C . ILE A 1 202 ? -58.854 -4.911 66.996 1.00 94.75 202 ILE A C 1
ATOM 1597 O O . ILE A 1 202 ? -59.927 -4.601 67.508 1.00 94.75 202 ILE A O 1
ATOM 1601 N N . ILE A 1 203 ? -58.283 -6.102 67.214 1.00 94.81 203 ILE A N 1
ATOM 1602 C CA . ILE A 1 203 ? -58.892 -7.139 68.065 1.00 94.81 203 ILE A CA 1
ATOM 1603 C C . ILE A 1 203 ? -59.080 -6.627 69.498 1.00 94.81 203 ILE A C 1
ATOM 1605 O O . ILE A 1 203 ? -60.162 -6.777 70.061 1.00 94.81 203 ILE A O 1
ATOM 1609 N N . VAL A 1 204 ? -58.062 -5.981 70.077 1.00 95.31 204 VAL A N 1
ATOM 1610 C CA . VAL A 1 204 ? -58.143 -5.417 71.436 1.00 95.31 204 VAL A CA 1
ATOM 1611 C C . VAL A 1 204 ? -59.252 -4.364 71.537 1.00 95.31 204 VAL A C 1
ATOM 1613 O O . VAL A 1 204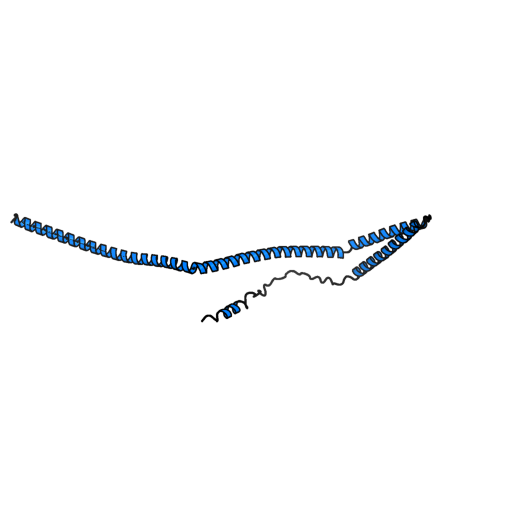 ? -60.022 -4.389 72.495 1.00 95.31 204 VAL A O 1
ATOM 1616 N N . LEU A 1 205 ? -59.388 -3.480 70.541 1.00 95.19 205 LEU A N 1
ATOM 1617 C CA . LEU A 1 205 ? -60.462 -2.479 70.515 1.00 95.19 205 LEU A CA 1
ATOM 1618 C C . LEU A 1 205 ? -61.859 -3.115 70.441 1.00 95.19 205 LEU A C 1
ATOM 1620 O O . LEU A 1 205 ? -62.763 -2.665 71.143 1.00 95.19 205 LEU A O 1
ATOM 1624 N N . ILE A 1 206 ? -62.035 -4.173 69.642 1.00 95.81 206 ILE A N 1
ATOM 1625 C CA . ILE A 1 206 ? -63.311 -4.901 69.543 1.00 95.81 206 ILE A CA 1
ATOM 1626 C C . ILE A 1 206 ? -63.674 -5.547 70.886 1.00 95.81 206 ILE A C 1
ATOM 1628 O O . ILE A 1 206 ? -64.812 -5.427 71.334 1.00 95.81 206 ILE A O 1
ATOM 1632 N N . VAL A 1 207 ? -62.714 -6.193 71.558 1.00 95.69 207 VAL A N 1
ATOM 1633 C CA . VAL A 1 207 ? -62.944 -6.827 72.868 1.00 95.69 207 VAL A CA 1
ATOM 1634 C C . VAL A 1 207 ? -63.374 -5.795 73.913 1.00 95.69 207 VAL A C 1
ATOM 1636 O O . VAL A 1 207 ? -64.348 -6.022 74.628 1.00 95.69 207 VAL A O 1
ATOM 1639 N N . LEU A 1 208 ? -62.700 -4.643 73.976 1.00 95.12 208 LEU A N 1
ATOM 1640 C CA . LEU A 1 208 ? -63.066 -3.564 74.899 1.00 95.12 208 LEU A CA 1
ATOM 1641 C C . LEU A 1 208 ? -64.472 -3.012 74.622 1.00 95.12 208 LEU A C 1
ATOM 1643 O O . LEU A 1 208 ? -65.228 -2.779 75.564 1.00 95.12 208 LEU A O 1
ATOM 1647 N N . ALA A 1 209 ? -64.845 -2.850 73.349 1.00 94.81 209 ALA A N 1
ATOM 1648 C CA . ALA A 1 209 ? -66.185 -2.407 72.971 1.00 94.81 209 ALA A CA 1
ATOM 1649 C C . ALA A 1 209 ? -67.271 -3.408 73.409 1.00 94.81 209 ALA A C 1
ATOM 1651 O O . ALA A 1 209 ? -68.295 -2.999 73.949 1.00 94.81 209 ALA A O 1
ATOM 1652 N N . ILE A 1 210 ? -67.037 -4.715 73.241 1.00 94.75 210 ILE A N 1
ATOM 1653 C CA . ILE A 1 210 ? -67.973 -5.763 73.680 1.00 94.75 210 ILE A CA 1
ATOM 1654 C C . ILE A 1 210 ? -68.138 -5.751 75.204 1.00 94.75 210 ILE A C 1
ATOM 1656 O O . ILE A 1 210 ? -69.265 -5.800 75.692 1.00 94.75 210 ILE A O 1
ATOM 1660 N N . LEU A 1 211 ? -67.041 -5.645 75.962 1.00 93.56 211 LEU A N 1
ATOM 1661 C CA . LEU A 1 211 ? -67.102 -5.570 77.426 1.00 93.56 211 LEU A CA 1
ATOM 1662 C C . LEU A 1 211 ? -67.912 -4.358 77.899 1.00 93.56 211 LEU A C 1
ATOM 1664 O O . LEU A 1 211 ? -68.735 -4.498 78.801 1.00 93.56 211 LEU A O 1
ATOM 1668 N N . ALA A 1 212 ? -67.730 -3.200 77.260 1.00 92.50 212 ALA A N 1
ATOM 1669 C CA . ALA A 1 212 ? -68.523 -2.008 77.547 1.00 92.50 212 ALA A CA 1
ATOM 1670 C C . ALA A 1 212 ? -70.019 -2.217 77.245 1.00 92.50 212 ALA A C 1
ATOM 1672 O O . ALA A 1 212 ? -70.866 -1.788 78.020 1.00 92.50 212 ALA A O 1
ATOM 1673 N N . ILE A 1 213 ? -70.368 -2.914 76.158 1.00 91.25 213 ILE A N 1
ATOM 1674 C CA . ILE A 1 213 ? -71.769 -3.239 75.844 1.00 91.25 213 ILE A CA 1
ATOM 1675 C C . ILE A 1 213 ? -72.366 -4.179 76.902 1.00 91.25 213 ILE A C 1
ATOM 1677 O O . ILE A 1 213 ? -73.496 -3.959 77.328 1.00 91.25 213 ILE A O 1
ATOM 1681 N N . ILE A 1 214 ? -71.624 -5.196 77.358 1.00 90.38 214 ILE A N 1
ATOM 1682 C CA . ILE A 1 214 ? -72.090 -6.146 78.385 1.00 90.38 214 ILE A CA 1
ATOM 1683 C C . ILE A 1 214 ? -72.336 -5.438 79.721 1.00 90.38 214 ILE A C 1
ATOM 1685 O O . ILE A 1 214 ? -73.359 -5.688 80.357 1.00 90.38 214 ILE A O 1
ATOM 1689 N N . THR A 1 215 ? -71.437 -4.546 80.150 1.00 88.44 215 THR A N 1
ATOM 1690 C CA . THR A 1 215 ? -71.624 -3.805 81.408 1.00 88.44 215 THR A CA 1
ATOM 1691 C C . THR A 1 215 ? -72.826 -2.870 81.337 1.00 88.44 215 THR A C 1
ATOM 1693 O O . THR A 1 215 ? -73.602 -2.802 82.288 1.00 88.44 215 THR A O 1
ATOM 1696 N N . ILE A 1 216 ? -73.031 -2.208 80.196 1.00 89.38 216 ILE A N 1
ATOM 1697 C CA . ILE A 1 216 ? -74.207 -1.370 79.946 1.00 89.38 216 ILE A CA 1
ATOM 1698 C C . ILE A 1 216 ? -75.487 -2.224 79.923 1.00 89.38 216 ILE A C 1
ATOM 1700 O O . ILE A 1 216 ? -76.466 -1.862 80.566 1.00 89.38 216 ILE A O 1
ATOM 1704 N N . ALA A 1 217 ? -75.488 -3.382 79.255 1.00 86.12 217 ALA A N 1
ATOM 1705 C CA . ALA A 1 217 ? -76.644 -4.283 79.198 1.00 86.12 217 ALA A CA 1
ATOM 1706 C C . ALA A 1 217 ? -77.015 -4.852 80.579 1.00 86.12 217 ALA A C 1
ATOM 1708 O O . ALA A 1 217 ? -78.186 -4.835 80.958 1.00 86.12 217 ALA A O 1
ATOM 1709 N N . SER A 1 218 ? -76.022 -5.284 81.365 1.00 83.88 218 SER A N 1
ATOM 1710 C CA . SER A 1 218 ? -76.228 -5.748 82.743 1.00 83.88 218 SER A CA 1
ATOM 1711 C C . SER A 1 218 ? -76.743 -4.639 83.665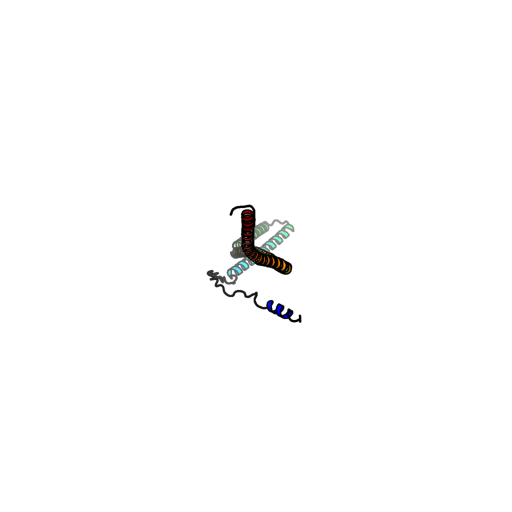 1.00 83.88 218 SER A C 1
ATOM 1713 O O . SER A 1 218 ? -77.487 -4.938 84.595 1.00 83.88 218 SER A O 1
ATOM 1715 N N . ALA A 1 219 ? -76.362 -3.379 83.425 1.00 82.12 219 ALA A N 1
ATOM 1716 C CA . ALA A 1 219 ? -76.819 -2.231 84.207 1.00 82.12 219 ALA A CA 1
ATOM 1717 C C . ALA A 1 219 ? -78.229 -1.749 83.815 1.00 82.12 219 ALA A C 1
ATOM 1719 O O . ALA A 1 219 ? -78.948 -1.236 84.668 1.00 82.12 219 ALA A O 1
ATOM 1720 N N . ILE A 1 220 ? -78.627 -1.899 82.544 1.00 85.50 220 ILE A N 1
ATOM 1721 C CA . ILE A 1 220 ? -79.933 -1.443 82.030 1.00 85.50 220 ILE A CA 1
ATOM 1722 C C . ILE A 1 220 ? -81.045 -2.481 82.264 1.00 85.50 220 ILE A C 1
ATOM 1724 O O . ILE A 1 220 ? -82.205 -2.094 82.389 1.00 85.50 220 ILE A O 1
ATOM 1728 N N . GLY A 1 221 ? -80.714 -3.768 82.412 1.00 64.75 221 GLY A N 1
ATOM 1729 C CA . GLY A 1 221 ? -81.640 -4.756 82.970 1.00 64.75 221 GLY A CA 1
ATOM 1730 C C . GLY A 1 221 ? -81.717 -6.076 82.209 1.00 64.75 221 GLY A C 1
ATOM 1731 O O . GLY A 1 221 ? -82.387 -6.171 81.184 1.00 64.75 221 GLY A O 1
ATOM 1732 N N . LEU A 1 222 ? -81.104 -7.108 82.793 1.00 49.31 222 LEU A N 1
ATOM 1733 C CA . LEU A 1 222 ? -81.614 -8.482 82.829 1.00 49.31 222 LEU A CA 1
ATOM 1734 C C . LEU A 1 222 ? -80.874 -9.220 83.965 1.00 49.31 222 LEU A C 1
ATOM 1736 O O . LEU A 1 222 ? -79.713 -9.594 83.811 1.00 49.31 222 LEU A O 1
ATOM 1740 N N . THR A 1 223 ? -81.515 -9.332 85.131 1.00 56.44 223 THR A N 1
ATOM 1741 C CA . THR A 1 223 ? -81.251 -10.413 86.103 1.00 56.44 223 THR A CA 1
ATOM 1742 C C . THR A 1 223 ? -81.670 -11.747 85.515 1.00 56.44 223 THR A C 1
ATOM 1744 O O . THR A 1 223 ? -82.739 -11.746 84.859 1.00 56.44 223 THR A O 1
#